Protein AF-0000000077325048 (afdb_homodimer)

Structure (mmCIF, N/CA/C/O backbone):
data_AF-0000000077325048-model_v1
#
loop_
_entity.id
_entity.type
_entity.pdbx_description
1 polymer 'Bifunctional inhibitor/plant lipid transfer protein/seed storage helical domain-containing protein'
#
loop_
_atom_site.group_PDB
_atom_site.id
_atom_site.type_symbol
_atom_site.label_atom_id
_atom_site.label_alt_id
_atom_site.label_comp_id
_atom_site.label_asym_id
_atom_site.label_entity_id
_atom_site.label_seq_id
_atom_site.pdbx_PDB_ins_code
_atom_site.Cartn_x
_atom_site.Cartn_y
_atom_site.Cartn_z
_atom_site.occupancy
_atom_site.B_iso_or_equiv
_atom_site.auth_seq_id
_atom_site.auth_comp_id
_atom_site.auth_asym_id
_atom_site.auth_atom_id
_atom_site.pdbx_PDB_model_num
ATOM 1 N N . MET A 1 1 ? -82.812 6.43 0.12 1 23.11 1 MET A N 1
ATOM 2 C CA . MET A 1 1 ? -81.812 5.414 0.16 1 23.11 1 MET A CA 1
ATOM 3 C C . MET A 1 1 ? -80.625 5.895 0.983 1 23.11 1 MET A C 1
ATOM 5 O O . MET A 1 1 ? -80.5 7.082 1.3 1 23.11 1 MET A O 1
ATOM 9 N N . ALA A 1 2 ? -79.312 5.277 0.698 1 27.38 2 ALA A N 1
ATOM 10 C CA . ALA A 1 2 ? -78.188 4.938 1.57 1 27.38 2 ALA A CA 1
ATOM 11 C C . ALA A 1 2 ? -77.375 6.176 1.928 1 27.38 2 ALA A C 1
ATOM 13 O O . ALA A 1 2 ? -77 6.348 3.078 1 27.38 2 ALA A O 1
ATOM 14 N N . SER A 1 3 ? -77.062 7.168 0.855 1 29.95 3 SER A N 1
ATOM 15 C CA . SER A 1 3 ? -75.625 7.164 0.727 1 29.95 3 SER A CA 1
ATOM 16 C C . SER A 1 3 ? -74.938 7.672 2 1 29.95 3 SER A C 1
ATOM 18 O O . SER A 1 3 ? -75.562 8.406 2.779 1 29.95 3 SER A O 1
ATOM 20 N N . TYR A 1 4 ? -73.75 7.254 2.152 1 28.33 4 TYR A N 1
ATOM 21 C CA . TYR A 1 4 ? -72.438 6.992 2.771 1 28.33 4 TYR A CA 1
ATOM 22 C C . TYR A 1 4 ? -71.75 8.297 3.123 1 28.33 4 TYR A C 1
ATOM 24 O O . TYR A 1 4 ? -71.812 9.273 2.375 1 28.33 4 TYR A O 1
ATOM 32 N N . ARG A 1 5 ? -71.125 8.461 4.312 1 33.62 5 ARG A N 1
ATOM 33 C CA . ARG A 1 5 ? -70.25 9.109 5.285 1 33.62 5 ARG A CA 1
ATOM 34 C C . ARG A 1 5 ? -68.875 9.398 4.68 1 33.62 5 ARG A C 1
ATOM 36 O O . ARG A 1 5 ? -68 9.883 5.367 1 33.62 5 ARG A O 1
ATOM 43 N N . THR A 1 6 ? -68.5 8.812 3.504 1 38.47 6 THR A N 1
ATOM 44 C CA . THR A 1 6 ? -67.062 8.641 3.535 1 38.47 6 THR A CA 1
ATOM 45 C C . THR A 1 6 ? -66.375 9.977 3.801 1 38.47 6 THR A C 1
ATOM 47 O O . THR A 1 6 ? -66.688 10.992 3.178 1 38.47 6 THR A O 1
ATOM 50 N N . LEU A 1 7 ? -65.375 10.117 4.805 1 33.91 7 LEU A N 1
ATOM 51 C CA . LEU A 1 7 ? -64.312 10.625 5.684 1 33.91 7 LEU A CA 1
ATOM 52 C C . LEU A 1 7 ? -63.156 11.156 4.875 1 33.91 7 LEU A C 1
ATOM 54 O O . LEU A 1 7 ? -63 10.789 3.709 1 33.91 7 LEU A O 1
ATOM 58 N N . HIS A 1 8 ? -61.906 11.797 5.652 1 37.94 8 HIS A N 1
ATOM 59 C CA . HIS A 1 8 ? -60.812 12.742 5.742 1 37.94 8 HIS A CA 1
ATOM 60 C C . HIS A 1 8 ? -59.562 12.219 5.023 1 37.94 8 HIS A C 1
ATOM 62 O O . HIS A 1 8 ? -58.625 12.961 4.805 1 37.94 8 HIS A O 1
ATOM 68 N N . LEU A 1 9 ? -59.281 10.828 4.777 1 38.75 9 LEU A N 1
ATOM 69 C CA . LEU A 1 9 ? -57.875 10.578 5.062 1 38.75 9 LEU A CA 1
ATOM 70 C C . LEU A 1 9 ? -57 11.211 3.998 1 38.75 9 LEU A C 1
ATOM 72 O O . LEU A 1 9 ? -56.969 10.758 2.852 1 38.75 9 LEU A O 1
ATOM 76 N N . VAL A 1 10 ? -57 12.398 3.803 1 43.28 10 VAL A N 1
ATOM 77 C CA . VAL A 1 10 ? -55.906 13 3.059 1 43.28 10 VAL A CA 1
ATOM 78 C C . VAL A 1 10 ? -54.594 12.531 3.637 1 43.28 10 VAL A C 1
ATOM 80 O O . VAL A 1 10 ? -54.25 12.875 4.77 1 43.28 10 VAL A O 1
ATOM 83 N N . LEU A 1 11 ? -54.281 11.188 3.445 1 40.03 11 LEU A N 1
ATOM 84 C CA . LEU A 1 11 ? -52.938 10.711 3.664 1 40.03 11 LEU A CA 1
ATOM 85 C C . LEU A 1 11 ? -51.906 11.586 2.934 1 40.03 11 LEU A C 1
ATOM 87 O O . LEU A 1 11 ? -51.938 11.688 1.705 1 40.03 11 LEU A O 1
ATOM 91 N N . PHE A 1 12 ? -51.562 12.703 3.557 1 40.62 12 PHE A N 1
ATOM 92 C CA . PHE A 1 12 ? -50.312 13.391 3.281 1 40.62 12 PHE A CA 1
ATOM 93 C C . PHE A 1 12 ? -49.156 12.406 3.232 1 40.62 12 PHE A C 1
ATOM 95 O O . PHE A 1 12 ? -48.781 11.828 4.254 1 40.62 12 PHE A O 1
ATOM 102 N N . PHE A 1 13 ? -49.188 11.562 2.207 1 39.66 13 PHE A N 1
ATOM 103 C CA . PHE A 1 13 ? -47.938 10.852 1.893 1 39.66 13 PHE A CA 1
ATOM 104 C C . PHE A 1 13 ? -46.75 11.781 1.97 1 39.66 13 PHE A C 1
ATOM 106 O O . PHE A 1 13 ? -46.531 12.617 1.083 1 39.66 13 PHE A O 1
ATOM 113 N N . LEU A 1 14 ? -46.469 12.297 3.176 1 39.91 14 LEU A N 1
ATOM 114 C CA . LEU A 1 14 ? -45.156 12.82 3.436 1 39.91 14 LEU A CA 1
ATOM 115 C C . LEU A 1 14 ? -44.062 11.883 2.889 1 39.91 14 LEU A C 1
ATOM 117 O O . LEU A 1 14 ? -43.969 10.734 3.336 1 39.91 14 LEU A O 1
ATOM 121 N N . MET A 1 15 ? -43.844 11.906 1.619 1 36.81 15 MET A N 1
ATOM 122 C CA . MET A 1 15 ? -42.656 11.328 1.003 1 36.81 15 MET A CA 1
ATOM 123 C C . MET A 1 15 ? -41.406 11.625 1.834 1 36.81 15 MET A C 1
ATOM 125 O O . MET A 1 15 ? -41.062 12.789 2.043 1 36.81 15 MET A O 1
ATOM 129 N N . ILE A 1 16 ? -41.25 10.922 2.93 1 43.66 16 ILE A N 1
ATOM 130 C CA . ILE A 1 16 ? -39.938 10.844 3.586 1 43.66 16 ILE A CA 1
ATOM 131 C C . ILE A 1 16 ? -38.844 10.625 2.543 1 43.66 16 ILE A C 1
ATOM 133 O O . ILE A 1 16 ? -38.781 9.57 1.908 1 43.66 16 ILE A O 1
ATOM 137 N N . ALA A 1 17 ? -38.5 11.617 1.68 1 42.09 17 ALA A N 1
ATOM 138 C CA . ALA A 1 17 ? -37.219 11.578 1.008 1 42.09 17 ALA A CA 1
ATOM 139 C C . ALA A 1 17 ? -36.094 11.281 1.997 1 42.09 17 ALA A C 1
ATOM 141 O O . ALA A 1 17 ? -35.719 12.148 2.791 1 42.09 17 ALA A O 1
ATOM 142 N N . ALA A 1 18 ? -36.156 10.141 2.639 1 42.09 18 ALA A N 1
ATOM 143 C CA . ALA A 1 18 ? -34.906 9.789 3.299 1 42.09 18 ALA A CA 1
ATOM 144 C C . ALA A 1 18 ? -33.719 9.898 2.334 1 42.09 18 ALA A C 1
ATOM 146 O O . ALA A 1 18 ? -33.625 9.133 1.368 1 42.09 18 ALA A O 1
ATOM 147 N N . SER A 1 19 ? -33.281 11.062 2.057 1 40.47 19 SER A N 1
ATOM 148 C CA . SER A 1 19 ? -31.938 11.141 1.475 1 40.47 19 SER A CA 1
ATOM 149 C C . SER A 1 19 ? -31 10.141 2.131 1 40.47 19 SER A C 1
ATOM 151 O O . SER A 1 19 ? -30.719 10.227 3.328 1 40.47 19 SER A O 1
ATOM 153 N N . LEU A 1 20 ? -31.141 8.875 1.774 1 38.06 20 LEU A N 1
ATOM 154 C CA . LEU A 1 20 ? -29.938 8.078 2.039 1 38.06 20 LEU A CA 1
ATOM 155 C C . LEU A 1 20 ? -28.672 8.875 1.749 1 38.06 20 LEU A C 1
ATOM 157 O O . LEU A 1 20 ? -28.344 9.125 0.587 1 38.06 20 LEU A O 1
ATOM 161 N N . ALA A 1 21 ? -28.391 9.961 2.492 1 35.94 21 ALA A N 1
ATOM 162 C CA . ALA A 1 21 ? -26.984 10.359 2.465 1 35.94 21 ALA A CA 1
ATOM 163 C C . ALA A 1 21 ? -26.078 9.141 2.426 1 35.94 21 ALA A C 1
ATOM 165 O O . ALA A 1 21 ? -26.094 8.32 3.342 1 35.94 21 ALA A O 1
ATOM 166 N N . SER A 1 22 ? -26.047 8.445 1.281 1 35.47 22 SER A N 1
ATOM 167 C CA . SER A 1 22 ? -24.859 7.598 1.16 1 35.47 22 SER A CA 1
ATOM 168 C C . SER A 1 22 ? -23.656 8.234 1.837 1 35.47 22 SER A C 1
ATOM 170 O O . SER A 1 22 ? -23.172 9.281 1.394 1 35.47 22 SER A O 1
ATOM 172 N N . SER A 1 23 ? -23.703 8.43 3.035 1 34.41 23 SER A N 1
ATOM 173 C CA . SER A 1 23 ? -22.375 8.688 3.588 1 34.41 23 SER A CA 1
ATOM 174 C C . SER A 1 23 ? -21.281 7.988 2.771 1 34.41 23 SER A C 1
ATOM 176 O O . SER A 1 23 ? -21.188 6.758 2.791 1 34.41 23 SER A O 1
ATOM 178 N N . SER A 1 24 ? -21.219 8.273 1.495 1 37.56 24 SER A N 1
ATOM 179 C CA . SER A 1 24 ? -19.984 7.852 0.83 1 37.56 24 SER A CA 1
ATOM 180 C C . SER A 1 24 ? -18.844 7.695 1.826 1 37.56 24 SER A C 1
ATOM 182 O O . SER A 1 24 ? -18.281 8.688 2.291 1 37.56 24 SER A O 1
ATOM 184 N N . THR A 1 25 ? -19.172 7.086 2.875 1 40.47 25 THR A N 1
ATOM 185 C CA . THR A 1 25 ? -18.031 6.828 3.744 1 40.47 25 THR A CA 1
ATOM 186 C C . THR A 1 25 ? -16.734 6.832 2.943 1 40.47 25 THR A C 1
ATOM 188 O O . THR A 1 25 ? -16.609 6.113 1.949 1 40.47 25 THR A O 1
ATOM 191 N N . LEU A 1 26 ? -16.25 7.98 2.627 1 46.03 26 LEU A N 1
ATOM 192 C CA . LEU A 1 26 ? -14.961 8.258 1.995 1 46.03 26 LEU A CA 1
ATOM 193 C C . LEU A 1 26 ? -13.977 7.113 2.227 1 46.03 26 LEU A C 1
ATOM 195 O O . LEU A 1 26 ? -13.242 7.109 3.213 1 46.03 26 LEU A O 1
ATOM 199 N N . LEU A 1 27 ? -14.625 5.902 2.072 1 54.88 27 LEU A N 1
ATOM 200 C CA . LEU A 1 27 ? -13.742 4.762 2.297 1 54.88 27 LEU A CA 1
ATOM 201 C C . LEU A 1 27 ? -12.57 4.781 1.325 1 54.88 27 LEU A C 1
ATOM 203 O O . LEU A 1 27 ? -12.742 5.098 0.145 1 54.88 27 LEU A O 1
ATOM 207 N N . SER A 1 28 ? -11.312 4.758 1.772 1 76.81 28 SER A N 1
ATOM 208 C CA . SER A 1 28 ? -10.109 4.832 0.958 1 76.81 28 SER A CA 1
ATOM 209 C C . SER A 1 28 ? -10.07 3.715 -0.079 1 76.81 28 SER A C 1
ATOM 211 O O . SER A 1 28 ? -10.008 3.979 -1.282 1 76.81 28 SER A O 1
ATOM 213 N N . CYS A 1 29 ? -10.148 2.51 0.169 1 89.12 29 CYS A N 1
ATOM 214 C CA . CYS A 1 29 ? -10.18 1.357 -0.724 1 89.12 29 CYS A CA 1
ATOM 215 C C . CYS A 1 29 ? -11.031 0.239 -0.139 1 89.12 29 CYS A C 1
ATOM 217 O O . CYS A 1 29 ? -10.703 -0.315 0.911 1 89.12 29 CYS A O 1
ATOM 219 N N . PRO A 1 30 ? -12.281 -0.065 -0.725 1 89.44 30 PRO A N 1
ATOM 220 C CA . PRO A 1 30 ? -13.203 -1.037 -0.13 1 89.44 30 PRO A CA 1
ATOM 221 C C . PRO A 1 30 ? -12.781 -2.482 -0.382 1 89.44 30 PRO A C 1
ATOM 223 O O . PRO A 1 30 ? -13.477 -3.414 0.024 1 89.44 30 PRO A O 1
ATOM 226 N N . VAL A 1 31 ? -11.648 -2.746 -1.08 1 92.69 31 VAL A N 1
ATOM 227 C CA . VAL A 1 31 ? -11.219 -4.09 -1.458 1 92.69 31 VAL A CA 1
ATOM 228 C C . VAL A 1 31 ? -10.281 -4.652 -0.392 1 92.69 31 VAL A C 1
ATOM 230 O O . VAL A 1 31 ? -9.359 -3.969 0.05 1 92.69 31 VAL A O 1
ATOM 233 N N . ASP A 1 32 ? -10.523 -5.84 0.079 1 92.5 32 ASP A N 1
ATOM 234 C CA . ASP A 1 32 ? -9.656 -6.539 1.021 1 92.5 32 ASP A CA 1
ATOM 235 C C . ASP A 1 32 ? -8.602 -7.367 0.286 1 92.5 32 ASP A C 1
ATOM 237 O O . ASP A 1 32 ? -8.836 -8.531 -0.034 1 92.5 32 ASP A O 1
ATOM 241 N N . PHE A 1 33 ? -7.461 -6.828 0.13 1 95.25 33 PHE A N 1
ATOM 242 C CA . PHE A 1 33 ? -6.395 -7.527 -0.579 1 95.25 33 PHE A CA 1
ATOM 243 C C . PHE A 1 33 ? -5.602 -8.414 0.374 1 95.25 33 PHE A C 1
ATOM 245 O O . PHE A 1 33 ? -4.844 -9.281 -0.064 1 95.25 33 PHE A O 1
ATOM 252 N N . LYS A 1 34 ? -5.797 -8.203 1.639 1 95.25 34 LYS A N 1
ATOM 253 C CA . LYS A 1 34 ? -5.043 -8.961 2.635 1 95.25 34 LYS A CA 1
ATOM 254 C C . LYS A 1 34 ? -5.355 -10.453 2.547 1 95.25 34 LYS A C 1
ATOM 256 O O . LYS A 1 34 ? -4.461 -11.289 2.68 1 95.25 34 LYS A O 1
ATOM 261 N N . HIS A 1 35 ? -6.562 -10.82 2.264 1 93.69 35 HIS A N 1
ATOM 262 C CA . HIS A 1 35 ? -6.98 -12.211 2.4 1 93.69 35 HIS A CA 1
ATOM 263 C C . HIS A 1 35 ? -7.234 -12.844 1.037 1 93.69 35 HIS A C 1
ATOM 265 O O . HIS A 1 35 ? -7.914 -13.867 0.942 1 93.69 35 HIS A O 1
ATOM 271 N N . LYS A 1 36 ? -6.652 -12.336 0.051 1 95.38 36 LYS A N 1
ATOM 272 C CA . LYS A 1 36 ? -6.699 -12.961 -1.269 1 95.38 36 LYS A CA 1
ATOM 273 C C . LYS A 1 36 ? -5.82 -14.211 -1.318 1 95.38 36 LYS A C 1
ATOM 275 O O . LYS A 1 36 ? -4.941 -14.391 -0.472 1 95.38 36 LYS A O 1
ATOM 280 N N . ASN A 1 37 ? -6.215 -15.023 -2.211 1 95.5 37 ASN A N 1
ATOM 281 C CA . ASN A 1 37 ? -5.387 -16.203 -2.438 1 95.5 37 ASN A CA 1
ATOM 282 C C . ASN A 1 37 ? -4.207 -15.891 -3.355 1 95.5 37 ASN A C 1
ATOM 284 O O . ASN A 1 37 ? -4.395 -15.625 -4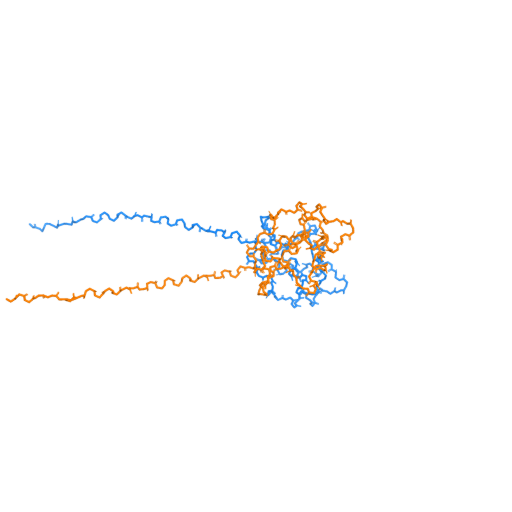.543 1 95.5 37 ASN A O 1
ATOM 288 N N . TYR A 1 38 ? -3.004 -16.094 -2.818 1 97.38 38 TYR A N 1
ATOM 289 C CA . TYR A 1 38 ? -1.812 -15.719 -3.57 1 97.38 38 TYR A CA 1
ATOM 290 C C . TYR A 1 38 ? -1.045 -16.953 -4.027 1 97.38 38 TYR A C 1
ATOM 292 O O . TYR A 1 38 ? 0.07 -16.844 -4.543 1 97.38 38 TYR A O 1
ATOM 300 N N . THR A 1 39 ? -1.585 -18.094 -3.875 1 97.5 39 THR A N 1
ATOM 301 C CA . THR A 1 39 ? -0.896 -19.359 -4.145 1 97.5 39 THR A CA 1
ATOM 302 C C . THR A 1 39 ? -0.492 -19.453 -5.613 1 97.5 39 THR A C 1
ATOM 304 O O . THR A 1 39 ? 0.651 -19.781 -5.93 1 97.5 39 THR A O 1
ATOM 307 N N . ASN A 1 40 ? -1.382 -19.203 -6.504 1 96.75 40 ASN A N 1
ATOM 308 C CA . ASN A 1 40 ? -1.055 -19.266 -7.922 1 96.75 40 ASN A CA 1
ATOM 309 C C . ASN A 1 40 ? -0.002 -18.234 -8.305 1 96.75 40 ASN A C 1
ATOM 311 O O . ASN A 1 40 ? 0.899 -18.516 -9.094 1 96.75 40 ASN A O 1
ATOM 315 N N . MET A 1 41 ? -0.136 -17.078 -7.773 1 97.31 41 MET A N 1
ATOM 316 C CA . MET A 1 41 ? 0.85 -16.031 -8.055 1 97.31 41 MET A CA 1
ATOM 317 C C . MET A 1 41 ? 2.242 -16.469 -7.609 1 97.31 41 MET A C 1
ATOM 319 O O . MET A 1 41 ? 3.207 -16.344 -8.367 1 97.31 41 MET A O 1
ATOM 323 N N . THR A 1 42 ? 2.357 -17.016 -6.426 1 97.62 42 THR A N 1
ATOM 324 C CA . THR A 1 42 ? 3.654 -17.406 -5.883 1 97.62 42 THR A CA 1
ATOM 325 C C . THR A 1 42 ? 4.207 -18.625 -6.621 1 97.62 42 THR A C 1
ATOM 327 O O . THR A 1 42 ? 5.422 -18.797 -6.715 1 97.62 42 THR A O 1
ATOM 330 N N . ARG A 1 43 ? 3.355 -19.375 -7.125 1 97.56 43 ARG A N 1
ATOM 331 C CA . ARG A 1 43 ? 3.764 -20.531 -7.906 1 97.56 43 ARG A CA 1
ATOM 332 C C . ARG A 1 43 ? 4.273 -20.109 -9.281 1 97.56 43 ARG A C 1
ATOM 334 O O . ARG A 1 43 ? 5.223 -20.703 -9.797 1 97.56 43 ARG A O 1
ATOM 341 N N . ASN A 1 44 ? 3.754 -19.125 -9.859 1 97.5 44 ASN A N 1
ATOM 342 C CA . ASN A 1 44 ? 4.008 -18.781 -11.258 1 97.5 44 ASN A CA 1
ATOM 343 C C . ASN A 1 44 ? 4.98 -17.609 -11.375 1 97.5 44 ASN A C 1
ATOM 345 O O . ASN A 1 44 ? 5.668 -17.469 -12.391 1 97.5 44 ASN A O 1
ATOM 349 N N . CYS A 1 45 ? 5.016 -16.766 -10.406 1 97.81 45 CYS A N 1
ATOM 350 C CA . CYS A 1 45 ? 5.91 -15.617 -10.422 1 97.81 45 CYS A CA 1
ATOM 351 C C . CYS A 1 45 ? 7.07 -15.812 -9.445 1 97.81 45 CYS A C 1
ATOM 353 O O . CYS A 1 45 ? 6.961 -15.477 -8.266 1 97.81 45 CYS A O 1
ATOM 355 N N . LYS A 1 46 ? 8.148 -16.281 -9.977 1 96.69 46 LYS A N 1
ATOM 356 C CA . LYS A 1 46 ? 9.336 -16.609 -9.188 1 96.69 46 LYS A CA 1
ATOM 357 C C . LYS A 1 46 ? 10.555 -15.828 -9.688 1 96.69 46 LYS A C 1
ATOM 359 O O . LYS A 1 46 ? 10.547 -15.312 -10.805 1 96.69 46 LYS A O 1
ATOM 364 N N . LYS A 1 47 ? 11.492 -15.758 -8.703 1 96.38 47 LYS A N 1
ATOM 365 C CA . LYS A 1 47 ? 12.758 -15.148 -9.109 1 96.38 47 LYS A CA 1
ATOM 366 C C . LYS A 1 47 ? 13.297 -15.805 -10.383 1 96.38 47 LYS A C 1
ATOM 368 O O . LYS A 1 47 ? 13.195 -17.016 -10.555 1 96.38 47 LYS A O 1
ATOM 373 N N . PRO A 1 48 ? 13.867 -14.891 -11.43 1 97 48 PRO A N 1
ATOM 374 C CA . PRO A 1 48 ? 14.242 -13.477 -11.32 1 97 48 PRO A CA 1
ATOM 375 C C . PRO A 1 48 ? 13.086 -12.531 -11.633 1 97 48 PRO A C 1
ATOM 377 O O . PRO A 1 48 ? 13.312 -11.422 -12.125 1 97 48 PRO A O 1
ATOM 380 N N . TYR A 1 49 ? 11.844 -12.914 -11.438 1 96.62 49 TYR A N 1
ATOM 381 C CA . TYR A 1 49 ? 10.602 -12.172 -11.594 1 96.62 49 TYR A CA 1
ATOM 382 C C . TYR A 1 49 ? 10.469 -11.625 -13.016 1 96.62 49 TYR A C 1
ATOM 384 O O . TYR A 1 49 ? 10.617 -10.422 -13.234 1 96.62 49 TYR A O 1
ATOM 392 N N . GLN A 1 50 ? 10.195 -12.523 -13.844 1 94.44 50 GLN A N 1
ATOM 393 C CA . GLN A 1 50 ? 9.938 -12.094 -15.219 1 94.44 50 GLN A CA 1
ATOM 394 C C . GLN A 1 50 ? 8.602 -11.359 -15.32 1 94.44 50 GLN A C 1
ATOM 396 O O . GLN A 1 50 ? 7.605 -11.781 -14.734 1 94.44 50 GLN A O 1
ATOM 401 N N . PRO A 1 51 ? 8.539 -10.289 -16.125 1 92.19 51 PRO A N 1
ATOM 402 C CA . PRO A 1 51 ? 7.344 -9.445 -16.156 1 92.19 51 PRO A CA 1
ATOM 403 C C . PRO A 1 51 ? 6.109 -10.172 -16.656 1 92.19 51 PRO A C 1
ATOM 405 O O . PRO A 1 51 ? 5.031 -10.062 -16.078 1 92.19 51 PRO A O 1
ATOM 408 N N . ASP A 1 52 ? 6.188 -10.977 -17.688 1 90.06 52 ASP A N 1
ATOM 409 C CA . ASP A 1 52 ? 5.004 -11.539 -18.344 1 90.06 52 ASP A CA 1
ATOM 410 C C . ASP A 1 52 ? 4.234 -12.445 -17.391 1 90.06 52 ASP A C 1
ATOM 412 O O . ASP A 1 52 ? 3.068 -12.195 -17.078 1 90.06 52 ASP A O 1
ATOM 416 N N . PRO A 1 53 ? 4.875 -13.477 -16.828 1 94.12 53 PRO A N 1
ATOM 417 C CA . PRO A 1 53 ? 4.102 -14.328 -15.93 1 94.12 53 PRO A CA 1
ATOM 418 C C . PRO A 1 53 ? 3.688 -13.609 -14.648 1 94.12 53 PRO A C 1
ATOM 420 O O . PRO A 1 53 ? 2.6 -13.859 -14.125 1 94.12 53 PRO A O 1
ATOM 423 N N . CYS A 1 54 ? 4.555 -12.734 -14.148 1 95.38 54 CYS A N 1
ATOM 424 C CA . CYS A 1 54 ? 4.258 -12.047 -12.898 1 95.38 54 CYS A CA 1
ATOM 425 C C . CYS A 1 54 ? 3.109 -11.062 -13.078 1 95.38 54 CYS A C 1
ATOM 427 O O . CYS A 1 54 ? 2.18 -11.031 -12.266 1 95.38 54 CYS A O 1
ATOM 429 N N . CYS A 1 55 ? 3.123 -10.305 -14.18 1 94.31 55 CYS A N 1
ATOM 430 C CA . CYS A 1 55 ? 2.066 -9.328 -14.383 1 94.31 55 CYS A CA 1
ATOM 431 C C . CYS A 1 55 ? 0.761 -10.008 -14.781 1 94.31 55 CYS A C 1
ATOM 433 O O . CYS A 1 55 ? -0.323 -9.516 -14.453 1 94.31 55 CYS A O 1
ATOM 435 N N . HIS A 1 56 ? 0.872 -11.148 -15.43 1 92.31 56 HIS A N 1
ATOM 436 C CA . HIS A 1 56 ? -0.322 -11.93 -15.727 1 92.31 56 HIS A CA 1
ATOM 437 C C . HIS A 1 56 ? -1.021 -12.375 -14.445 1 92.31 56 HIS A C 1
ATOM 439 O O . HIS A 1 56 ? -2.244 -12.281 -14.336 1 92.31 56 HIS A O 1
ATOM 445 N N . GLU A 1 57 ? -0.245 -12.875 -13.484 1 94.12 57 GLU A N 1
ATOM 446 C CA . GLU A 1 57 ? -0.815 -13.297 -12.211 1 94.12 57 GLU A CA 1
ATOM 447 C C . GLU A 1 57 ? -1.392 -12.117 -11.438 1 94.12 57 GLU A C 1
ATOM 449 O O . GLU A 1 57 ? -2.422 -12.242 -10.773 1 94.12 57 GLU A O 1
ATOM 454 N N . LEU A 1 58 ? -0.734 -10.953 -11.523 1 95.31 58 LEU A N 1
ATOM 455 C CA . LEU A 1 58 ? -1.269 -9.742 -10.914 1 95.31 58 LEU A CA 1
ATOM 456 C C . LEU A 1 58 ? -2.639 -9.398 -11.492 1 95.31 58 LEU A C 1
ATOM 458 O O . LEU A 1 58 ? -3.547 -9.008 -10.75 1 95.31 58 LEU A O 1
ATOM 462 N N . GLN A 1 59 ? -2.799 -9.57 -12.727 1 92.69 59 GLN A N 1
ATOM 463 C CA . GLN A 1 59 ? -4.047 -9.234 -13.406 1 92.69 59 GLN A CA 1
ATOM 464 C C . GLN A 1 59 ? -5.199 -10.102 -12.898 1 92.69 59 GLN A C 1
ATOM 466 O O . GLN A 1 59 ? -6.324 -9.625 -12.758 1 92.69 59 GLN A O 1
ATOM 471 N N . LYS A 1 60 ? -4.969 -11.281 -12.578 1 93.19 60 LYS A N 1
ATOM 472 C CA . LYS A 1 60 ? -6.004 -12.18 -12.078 1 93.19 60 LYS A CA 1
ATOM 473 C C . LYS A 1 60 ? -6.559 -11.688 -10.742 1 93.19 60 LYS A C 1
ATOM 475 O O . LYS A 1 60 ? -7.746 -11.852 -10.461 1 93.19 60 LYS A O 1
ATOM 480 N N . ILE A 1 61 ? -5.695 -11.125 -10.023 1 94.5 61 ILE A N 1
ATOM 481 C CA . ILE A 1 61 ? -6.086 -10.633 -8.703 1 94.5 61 ILE A CA 1
ATOM 482 C C . ILE A 1 61 ? -6.746 -9.266 -8.836 1 94.5 61 ILE A C 1
ATOM 484 O O . ILE A 1 61 ? -7.711 -8.961 -8.133 1 94.5 61 ILE A O 1
ATOM 488 N N . ALA A 1 62 ? -6.266 -8.461 -9.773 1 94 62 ALA A N 1
ATOM 489 C CA . ALA A 1 62 ? -6.633 -7.047 -9.875 1 94 62 ALA A CA 1
ATOM 490 C C . ALA A 1 62 ? -7.906 -6.867 -10.688 1 94 62 ALA A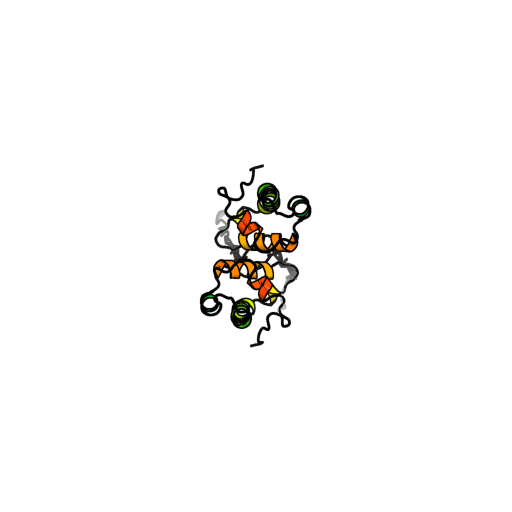 C 1
ATOM 492 O O . ALA A 1 62 ? -8.742 -6.02 -10.367 1 94 62 ALA A O 1
ATOM 493 N N . CYS A 1 63 ? -8.094 -7.656 -11.633 1 93.94 63 CYS A N 1
ATOM 494 C CA . CYS A 1 63 ? -9.086 -7.383 -12.656 1 93.94 63 CYS A CA 1
ATOM 495 C C . CYS A 1 63 ? -10.492 -7.387 -12.07 1 93.94 63 CYS A C 1
ATOM 497 O O . CYS A 1 63 ? -11.336 -6.566 -12.445 1 93.94 63 CYS A O 1
ATOM 499 N N . PRO A 1 64 ? -10.82 -8.25 -11.117 1 93.38 64 PRO A N 1
ATOM 500 C CA . PRO A 1 64 ? -12.172 -8.219 -10.539 1 93.38 64 PRO A CA 1
ATOM 501 C C . PRO A 1 64 ? -12.469 -6.906 -9.805 1 93.38 64 PRO A C 1
ATOM 503 O O . PRO A 1 64 ? -13.625 -6.617 -9.492 1 93.38 64 PRO A O 1
ATOM 506 N N . HIS A 1 65 ? -11.406 -6.168 -9.617 1 93.06 65 HIS A N 1
ATOM 507 C CA . HIS A 1 65 ? -11.578 -4.961 -8.812 1 93.06 65 HIS A CA 1
ATOM 508 C C . HIS A 1 65 ? -11.164 -3.719 -9.594 1 93.06 65 HIS A C 1
ATOM 510 O O . HIS A 1 65 ? -10.734 -2.725 -9.008 1 93.06 65 HIS A O 1
ATOM 516 N N . MET A 1 66 ? -11.297 -3.672 -10.844 1 90.31 66 MET A N 1
ATOM 517 C CA . MET A 1 66 ? -10.781 -2.615 -11.711 1 90.31 66 MET A CA 1
ATOM 518 C C . MET A 1 66 ? -11.453 -1.281 -11.391 1 90.31 66 MET A C 1
ATOM 520 O O . MET A 1 66 ? -10.82 -0.228 -11.492 1 90.31 66 MET A O 1
ATOM 524 N N . VAL A 1 67 ? -12.719 -1.309 -11.016 1 89.06 67 VAL A N 1
ATOM 525 C CA . VAL A 1 67 ? -13.438 -0.071 -10.734 1 89.06 67 VAL A CA 1
ATOM 526 C C . VAL A 1 67 ? -12.82 0.626 -9.523 1 89.06 67 VAL A C 1
ATOM 528 O O . VAL A 1 67 ? -12.547 1.827 -9.57 1 89.06 67 VAL A O 1
ATOM 531 N N . ASP A 1 68 ? -12.555 -0.132 -8.492 1 90.19 68 ASP A N 1
ATOM 532 C CA . ASP A 1 68 ? -11.977 0.431 -7.277 1 90.19 68 ASP A CA 1
ATOM 533 C C . ASP A 1 68 ? -10.516 0.811 -7.488 1 90.19 68 ASP A C 1
ATOM 535 O O . ASP A 1 68 ? -10.07 1.869 -7.039 1 90.19 68 ASP A O 1
ATOM 539 N N . ILE A 1 69 ? -9.797 -0.018 -8.211 1 91.88 69 ILE A N 1
ATOM 540 C CA . ILE A 1 69 ? -8.359 0.171 -8.398 1 91.88 69 ILE A CA 1
ATOM 541 C C . ILE A 1 69 ? -8.117 1.374 -9.312 1 91.88 69 ILE A C 1
ATOM 543 O O . ILE A 1 69 ? -7.145 2.113 -9.117 1 91.88 69 ILE A O 1
ATOM 547 N N . ASN A 1 70 ? -9.039 1.661 -10.148 1 88.56 70 ASN A N 1
ATOM 548 C CA . ASN A 1 70 ? -8.852 2.754 -11.094 1 88.56 70 ASN A CA 1
ATOM 549 C C . ASN A 1 70 ? -9.523 4.035 -10.609 1 88.56 70 ASN A C 1
ATOM 551 O O . ASN A 1 70 ? -9.547 5.035 -11.328 1 88.56 70 ASN A O 1
ATOM 555 N N . ASP A 1 71 ? -10.047 4.012 -9.43 1 87.75 71 ASP A N 1
ATOM 556 C CA . ASP A 1 71 ? -10.578 5.23 -8.836 1 87.75 71 ASP A CA 1
ATOM 557 C C . ASP A 1 71 ? -9.445 6.168 -8.406 1 87.75 71 ASP A C 1
ATOM 559 O O . ASP A 1 71 ? -8.82 5.957 -7.363 1 87.75 71 ASP A O 1
ATOM 563 N N . MET A 1 72 ? -9.227 7.199 -9.094 1 89.56 72 MET A N 1
ATOM 564 C CA . MET A 1 72 ? -8.078 8.086 -8.898 1 89.56 72 MET A CA 1
ATOM 565 C C . MET A 1 72 ? -8.273 8.961 -7.66 1 89.56 72 MET A C 1
ATOM 567 O O . MET A 1 72 ? -7.336 9.609 -7.203 1 89.56 72 MET A O 1
ATOM 571 N N . SER A 1 73 ? -9.469 8.969 -7.137 1 89.69 73 SER A N 1
ATOM 572 C CA . SER A 1 73 ? -9.695 9.75 -5.926 1 89.69 73 SER A CA 1
ATOM 573 C C . SER A 1 73 ? -9.172 9.031 -4.691 1 89.69 73 SER A C 1
ATOM 575 O O . SER A 1 73 ? -9.031 9.633 -3.625 1 89.69 73 SER A O 1
ATOM 577 N N . THR A 1 74 ? -8.828 7.734 -4.844 1 91.44 74 THR A N 1
ATOM 578 C CA . THR A 1 74 ? -8.281 6.953 -3.74 1 91.44 74 THR A CA 1
ATOM 579 C C . THR A 1 74 ? -6.91 6.383 -4.105 1 91.44 74 THR A C 1
ATOM 581 O O . THR A 1 74 ? -6.469 6.504 -5.25 1 91.44 74 THR A O 1
ATOM 584 N N . ASP A 1 75 ? -6.305 5.766 -3.115 1 94 75 ASP A N 1
ATOM 585 C CA . ASP A 1 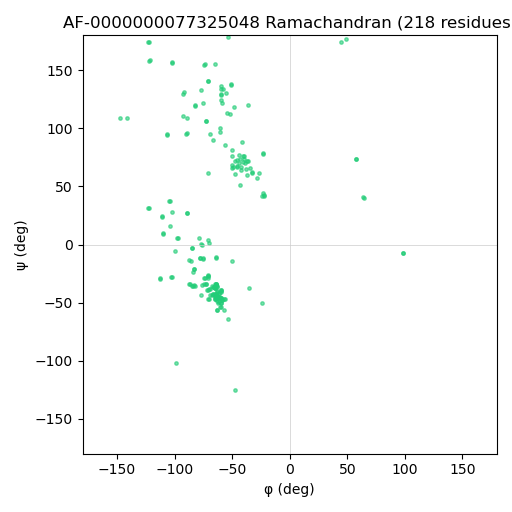75 ? -5.039 5.07 -3.328 1 94 75 ASP A CA 1
ATOM 586 C C . ASP A 1 75 ? -5.238 3.559 -3.367 1 94 75 ASP A C 1
ATOM 588 O O . ASP A 1 75 ? -4.402 2.803 -2.871 1 94 75 ASP A O 1
ATOM 592 N N . CYS A 1 76 ? -6.316 3.207 -3.951 1 93.5 76 CYS A N 1
ATOM 593 C CA . CYS A 1 76 ? -6.629 1.782 -3.93 1 93.5 76 CYS A CA 1
ATOM 594 C C . CYS A 1 76 ? -5.59 0.984 -4.707 1 93.5 76 CYS A C 1
ATOM 596 O O . CYS A 1 76 ? -5.195 -0.105 -4.289 1 93.5 76 CYS A O 1
ATOM 598 N N . ALA A 1 77 ? -5.09 1.487 -5.805 1 93.31 77 ALA A N 1
ATOM 599 C CA . ALA A 1 77 ? -4.059 0.822 -6.598 1 93.31 77 ALA A CA 1
ATOM 600 C C . ALA A 1 77 ? -2.783 0.628 -5.781 1 93.31 77 ALA A C 1
ATOM 602 O O . ALA A 1 77 ? -2.203 -0.459 -5.777 1 93.31 77 ALA A O 1
ATOM 603 N N . LEU A 1 78 ? -2.402 1.66 -5.105 1 94.62 78 LEU A N 1
ATOM 604 C CA . LEU A 1 78 ? -1.188 1.584 -4.301 1 94.62 78 LEU A CA 1
ATOM 605 C C . LEU A 1 78 ? -1.336 0.553 -3.188 1 94.62 78 LEU A C 1
ATOM 607 O O . LEU A 1 78 ? -0.41 -0.218 -2.924 1 94.62 78 LEU A O 1
ATOM 611 N N . ALA A 1 79 ? -2.488 0.617 -2.555 1 94.94 79 ALA A N 1
ATOM 612 C CA . ALA A 1 79 ? -2.75 -0.359 -1.5 1 94.94 79 ALA A CA 1
ATOM 613 C C . ALA A 1 79 ? -2.709 -1.782 -2.047 1 94.94 79 ALA A C 1
ATOM 615 O O . ALA A 1 79 ? -2.184 -2.689 -1.397 1 94.94 79 ALA A O 1
ATOM 616 N N . MET A 1 80 ? -3.221 -1.979 -3.215 1 95.44 80 MET A N 1
ATOM 617 C CA . MET A 1 80 ? -3.184 -3.293 -3.85 1 95.44 80 MET A CA 1
ATOM 618 C C . MET A 1 80 ? -1.745 -3.762 -4.043 1 95.44 80 MET A C 1
ATOM 620 O O . MET A 1 80 ? -1.39 -4.871 -3.645 1 95.44 80 MET A O 1
ATOM 624 N N . PHE A 1 81 ? -0.941 -2.912 -4.621 1 96.44 81 PHE A N 1
ATOM 625 C CA . PHE A 1 81 ? 0.44 -3.289 -4.895 1 96.44 81 PHE A CA 1
ATOM 626 C C . PHE A 1 81 ? 1.169 -3.652 -3.607 1 96.44 81 PHE A C 1
ATOM 628 O O . PHE A 1 81 ? 1.874 -4.66 -3.551 1 96.44 81 PHE A O 1
ATOM 635 N N . ALA A 1 82 ? 1.006 -2.842 -2.641 1 97.31 82 ALA A N 1
ATOM 636 C CA . ALA A 1 82 ? 1.688 -3.084 -1.372 1 97.31 82 ALA A CA 1
ATOM 637 C C . ALA A 1 82 ? 1.246 -4.406 -0.756 1 97.31 82 ALA A C 1
ATOM 639 O O . ALA A 1 82 ? 2.076 -5.184 -0.276 1 97.31 82 ALA A O 1
ATOM 640 N N . SER A 1 83 ? -0.044 -4.695 -0.805 1 96.69 83 SER A N 1
ATOM 641 C CA . SER A 1 83 ? -0.57 -5.922 -0.217 1 96.69 83 SER A CA 1
ATOM 642 C C . SER A 1 83 ? -0.072 -7.152 -0.968 1 96.69 83 SER A C 1
ATOM 644 O O . SER A 1 83 ? 0.325 -8.148 -0.353 1 96.69 83 SER A O 1
ATOM 646 N N . ILE A 1 84 ? -0.075 -7.059 -2.232 1 97.25 84 ILE A N 1
ATOM 647 C CA . ILE A 1 84 ? 0.364 -8.172 -3.066 1 97.25 84 ILE A CA 1
ATOM 648 C C . ILE A 1 84 ? 1.849 -8.438 -2.83 1 97.25 84 ILE A C 1
ATOM 650 O O . ILE A 1 84 ? 2.256 -9.586 -2.639 1 97.25 84 ILE A O 1
ATOM 654 N N . ASP A 1 85 ? 2.619 -7.41 -2.844 1 98.06 85 ASP A N 1
ATOM 655 C CA . ASP A 1 85 ? 4.047 -7.57 -2.572 1 98.06 85 ASP A CA 1
ATOM 656 C C . ASP A 1 85 ? 4.277 -8.242 -1.22 1 98.06 85 ASP A C 1
ATOM 658 O O . ASP A 1 85 ? 5.035 -9.211 -1.121 1 98.06 85 ASP A O 1
ATOM 662 N N . PHE A 1 86 ? 3.602 -7.773 -0.245 1 97.38 86 PHE A N 1
ATOM 663 C CA . PHE A 1 86 ? 3.846 -8.203 1.126 1 97.38 86 PHE A CA 1
ATOM 664 C C . PHE A 1 86 ? 3.385 -9.641 1.331 1 97.38 86 PHE A C 1
ATOM 666 O O . PHE A 1 86 ? 4.168 -10.5 1.752 1 97.38 86 PHE A O 1
ATOM 673 N N . HIS A 1 87 ? 2.25 -9.93 0.894 1 96.94 87 HIS A N 1
ATOM 674 C CA . HIS A 1 87 ? 1.688 -11.242 1.191 1 96.94 87 HIS A CA 1
ATOM 675 C C . HIS A 1 87 ? 2.199 -12.297 0.214 1 96.94 87 HIS A C 1
ATOM 677 O O . HIS A 1 87 ? 2.168 -13.492 0.51 1 96.94 87 HIS A O 1
ATOM 683 N N . GLY A 1 88 ? 2.682 -11.883 -0.96 1 97.06 88 GLY A N 1
ATOM 684 C CA . GLY A 1 88 ? 3.334 -12.797 -1.887 1 97.06 88 GLY A CA 1
ATOM 685 C C . GLY A 1 88 ? 4.809 -12.992 -1.588 1 97.06 88 GLY A C 1
ATOM 686 O O . GLY A 1 88 ? 5.496 -13.727 -2.299 1 97.06 88 GLY A O 1
ATOM 687 N N . ASN A 1 89 ? 5.297 -12.227 -0.525 1 96.44 89 ASN A N 1
ATOM 688 C CA . ASN A 1 89 ? 6.703 -12.289 -0.138 1 96.44 89 ASN A CA 1
ATOM 689 C C . ASN A 1 89 ? 7.617 -11.781 -1.25 1 96.44 89 ASN A C 1
ATOM 691 O O . ASN A 1 89 ? 8.633 -12.406 -1.556 1 96.44 89 ASN A O 1
ATOM 695 N N . TYR A 1 90 ? 7.199 -10.719 -1.886 1 97.88 90 TYR A N 1
ATOM 696 C CA . TYR A 1 90 ? 7.984 -10 -2.885 1 97.88 90 TYR A CA 1
ATOM 697 C C . TYR A 1 90 ? 8.578 -8.727 -2.301 1 97.88 90 TYR A C 1
ATOM 699 O O . TYR A 1 90 ? 8.078 -8.203 -1.301 1 97.88 90 TYR A O 1
ATOM 707 N N . PRO A 1 91 ? 9.648 -8.258 -2.924 1 96.75 91 PRO A N 1
ATOM 708 C CA . PRO A 1 91 ? 10.117 -6.941 -2.494 1 96.75 91 PRO A CA 1
ATOM 709 C C . PRO A 1 91 ? 9.062 -5.852 -2.668 1 96.75 91 PRO A C 1
ATOM 711 O O . PRO A 1 91 ? 8.414 -5.781 -3.713 1 96.75 91 PRO A O 1
ATOM 714 N N . LEU A 1 92 ? 8.883 -5.031 -1.663 1 97.25 92 LEU A N 1
ATOM 715 C CA . LEU A 1 92 ? 7.902 -3.951 -1.755 1 97.25 92 LEU A CA 1
ATOM 716 C C . LEU A 1 92 ? 8.234 -3.016 -2.912 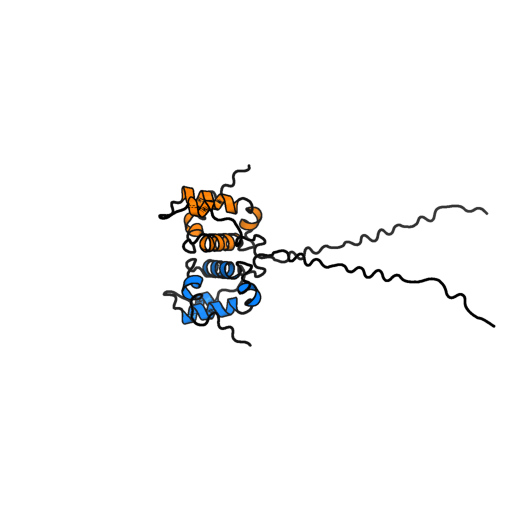1 97.25 92 LEU A C 1
ATOM 718 O O . LEU A 1 92 ? 9.383 -2.594 -3.062 1 97.25 92 LEU A O 1
ATOM 722 N N . GLY A 1 93 ? 7.277 -2.758 -3.734 1 96.75 93 GLY A N 1
ATOM 723 C CA . GLY A 1 93 ? 7.465 -1.887 -4.883 1 96.75 93 GLY A CA 1
ATOM 724 C C . GLY A 1 93 ? 7.711 -2.645 -6.176 1 96.75 93 GLY A C 1
ATOM 725 O O . GLY A 1 93 ? 7.703 -2.057 -7.258 1 96.75 93 GLY A O 1
ATOM 726 N N . LEU A 1 94 ? 7.875 -3.959 -6.094 1 96.69 94 LEU A N 1
ATOM 727 C CA . LEU A 1 94 ? 8.211 -4.758 -7.266 1 96.69 94 LEU A CA 1
ATOM 728 C C . LEU A 1 94 ? 7.133 -4.633 -8.336 1 96.69 94 LEU A C 1
ATOM 730 O O . LEU A 1 94 ? 7.426 -4.285 -9.484 1 96.69 94 LEU A O 1
ATOM 734 N N . PHE A 1 95 ? 5.91 -4.895 -7.988 1 95.75 95 PHE A N 1
ATOM 735 C CA . PHE A 1 95 ? 4.848 -4.984 -8.984 1 95.75 95 PHE A CA 1
ATOM 736 C C . PHE A 1 95 ? 4.492 -3.6 -9.523 1 95.75 95 PHE A C 1
ATOM 738 O O . PHE A 1 95 ? 4.121 -3.457 -10.688 1 95.75 95 PHE A O 1
ATOM 745 N N . PHE A 1 96 ? 4.594 -2.633 -8.664 1 94.62 96 PHE A N 1
ATOM 746 C CA . PHE A 1 96 ? 4.359 -1.274 -9.133 1 94.62 96 PHE A CA 1
ATOM 747 C C . PHE A 1 96 ? 5.336 -0.912 -10.25 1 94.62 96 PHE A C 1
ATOM 749 O O . PHE A 1 96 ? 4.938 -0.368 -11.281 1 94.62 96 PHE A O 1
ATOM 756 N N . LYS A 1 97 ? 6.555 -1.191 -10.008 1 92.19 97 LYS A N 1
ATOM 757 C CA . LYS A 1 97 ? 7.594 -0.859 -10.977 1 92.19 97 LYS A CA 1
ATOM 758 C C . LYS A 1 97 ? 7.48 -1.73 -12.227 1 92.19 97 LYS A C 1
ATOM 760 O O . LYS A 1 97 ? 7.609 -1.237 -13.344 1 92.19 97 LYS A O 1
ATOM 765 N N . MET A 1 98 ? 7.152 -2.934 -12.031 1 92.19 98 MET A N 1
ATOM 766 C CA . MET A 1 98 ? 7.227 -3.926 -13.094 1 92.19 98 MET A CA 1
ATOM 767 C C . MET A 1 98 ? 5.961 -3.896 -13.953 1 92.19 98 MET A C 1
ATOM 769 O O . MET A 1 98 ? 6.023 -4.086 -15.164 1 92.19 98 MET A O 1
ATOM 773 N N . CYS A 1 99 ? 4.832 -3.648 -13.344 1 91.62 99 CYS A N 1
ATOM 774 C CA . CYS A 1 99 ? 3.576 -3.902 -14.039 1 91.62 99 CYS A CA 1
ATOM 775 C C . CYS A 1 99 ? 2.842 -2.6 -14.328 1 91.62 99 CYS A C 1
ATOM 777 O O . CYS A 1 99 ? 1.926 -2.568 -15.148 1 91.62 99 CYS A O 1
ATOM 779 N N . ASN A 1 100 ? 2.959 -1.562 -13.578 1 76 100 ASN A N 1
ATOM 780 C CA . ASN A 1 100 ? 2.264 -0.294 -13.773 1 76 100 ASN A CA 1
ATOM 781 C C . ASN A 1 100 ? 2.699 0.388 -15.062 1 76 100 ASN A C 1
ATOM 783 O O . ASN A 1 100 ? 1.891 1.04 -15.734 1 76 100 ASN A O 1
ATOM 787 N N . GLU A 1 101 ? 3.842 0.451 -15.359 1 64.69 101 GLU A N 1
ATOM 788 C CA . GLU A 1 101 ? 4.406 1.177 -16.484 1 64.69 101 GLU A CA 1
ATOM 789 C C . GLU A 1 101 ? 4.223 0.398 -17.797 1 64.69 101 GLU A C 1
ATOM 791 O O . GLU A 1 101 ? 4.641 0.854 -18.859 1 64.69 101 GLU A O 1
ATOM 796 N N . ARG A 1 102 ? 3.508 -0.647 -17.594 1 56.34 102 ARG A N 1
ATOM 797 C CA . ARG A 1 102 ? 3.461 -1.417 -18.828 1 56.34 102 ARG A CA 1
ATOM 798 C C . ARG A 1 102 ? 2.5 -0.786 -19.828 1 56.34 102 ARG A C 1
ATOM 800 O O . ARG A 1 102 ? 1.554 -0.096 -19.438 1 56.34 102 ARG A O 1
ATOM 807 N N . LYS A 1 103 ? 2.959 -0.637 -21.125 1 51.5 103 LYS A N 1
ATOM 808 C CA . LYS A 1 103 ? 2.291 -0.079 -22.297 1 51.5 103 LYS A CA 1
ATOM 809 C C . LYS A 1 103 ? 0.8 -0.407 -22.281 1 51.5 103 LYS A C 1
ATOM 811 O O . LYS A 1 103 ? -0.025 0.421 -22.672 1 51.5 103 LYS A O 1
ATOM 816 N N . ASN A 1 104 ? 0.482 -1.539 -21.859 1 49.78 104 ASN A N 1
ATOM 817 C CA . ASN A 1 104 ? -0.897 -1.958 -22.078 1 49.78 104 ASN A CA 1
ATOM 818 C C . ASN A 1 104 ? -1.728 -1.866 -20.812 1 49.78 104 ASN A C 1
ATOM 820 O O . ASN A 1 104 ? -2.916 -2.191 -20.812 1 49.78 104 ASN A O 1
ATOM 824 N N . GLY A 1 105 ? -1.257 -1.138 -19.766 1 55.81 105 GLY A N 1
ATOM 825 C CA . GLY A 1 105 ? -2.084 -1.222 -18.578 1 55.81 105 GLY A CA 1
ATOM 826 C C . GLY A 1 105 ? -2.529 -2.637 -18.266 1 55.81 105 GLY A C 1
ATOM 827 O O . GLY A 1 105 ? -2.035 -3.598 -18.859 1 55.81 105 GLY A O 1
ATOM 828 N N . MET A 1 106 ? -3.223 -2.887 -17.109 1 62.88 106 MET A N 1
ATOM 829 C CA . MET A 1 106 ? -3.76 -4.211 -16.797 1 62.88 106 MET A CA 1
ATOM 830 C C . MET A 1 106 ? -4.867 -4.586 -17.781 1 62.88 106 MET A C 1
ATOM 832 O O . MET A 1 106 ? -5.844 -3.85 -17.938 1 62.88 106 MET A O 1
ATOM 836 N N . GLU A 1 107 ? -4.461 -5.254 -18.906 1 67.31 107 GLU A N 1
ATOM 837 C CA . GLU A 1 107 ? -5.473 -5.75 -19.844 1 67.31 107 GLU A CA 1
ATOM 838 C C . GLU A 1 107 ? -6.402 -6.75 -19.156 1 67.31 107 GLU A C 1
ATOM 840 O O . GLU A 1 107 ? -5.945 -7.711 -18.531 1 67.31 107 GLU A O 1
ATOM 845 N N . CYS A 1 108 ? -7.602 -6.277 -18.75 1 78.88 108 CYS A N 1
ATOM 846 C CA . CYS A 1 108 ? -8.555 -7.211 -18.172 1 78.88 108 CYS A CA 1
ATOM 847 C C . CYS A 1 108 ? -9.492 -7.766 -19.234 1 78.88 108 CYS A C 1
ATOM 849 O O . CYS A 1 108 ? -9.891 -7.051 -20.156 1 78.88 108 CYS A O 1
ATOM 851 N N . ASP A 1 109 ? -9.32 -9.055 -19.531 1 61.59 109 ASP A N 1
ATOM 852 C CA . ASP A 1 109 ? -10.203 -9.695 -20.5 1 61.59 109 ASP A CA 1
ATOM 853 C C . ASP A 1 109 ? -11.664 -9.516 -20.109 1 61.59 109 ASP A C 1
ATOM 855 O O . ASP A 1 109 ? -12.008 -9.547 -18.938 1 61.59 109 ASP A O 1
ATOM 859 N N . ASP A 1 110 ? -12.453 -8.75 -20.891 1 53.75 110 ASP A N 1
ATOM 860 C CA . ASP A 1 110 ? -13.914 -8.742 -20.75 1 53.75 110 ASP A CA 1
ATOM 861 C C . ASP A 1 110 ? -14.461 -10.172 -20.688 1 53.75 110 ASP A C 1
ATOM 863 O O . ASP A 1 110 ? -14.227 -10.977 -21.594 1 53.75 110 ASP A O 1
ATOM 867 N N . ASP A 1 111 ? -14.289 -10.93 -19.656 1 39.91 111 ASP A N 1
ATOM 868 C CA . ASP A 1 111 ? -15.18 -12.07 -19.859 1 39.91 111 ASP A CA 1
ATOM 869 C C . ASP A 1 111 ? -16.641 -11.617 -19.953 1 39.91 111 ASP A C 1
ATOM 871 O O . ASP A 1 111 ? -17.047 -10.672 -19.281 1 39.91 111 ASP A O 1
ATOM 875 N N . MET B 1 1 ? -73.438 1.287 39.281 1 26.8 1 MET B N 1
ATOM 876 C CA . MET B 1 1 ? -72.625 0.258 38.656 1 26.8 1 MET B CA 1
ATOM 877 C C . MET B 1 1 ? -71.5 0.879 37.875 1 26.8 1 MET B C 1
ATOM 879 O O . MET B 1 1 ? -71.625 1.309 36.75 1 26.8 1 MET B O 1
ATOM 883 N N . ALA B 1 2 ? -70.812 1.622 38.562 1 32.09 2 ALA B N 1
ATOM 884 C CA . ALA B 1 2 ? -69.75 2.625 38.375 1 32.09 2 ALA B CA 1
ATOM 885 C C . ALA B 1 2 ? -68.438 1.976 37.969 1 32.09 2 ALA B C 1
ATOM 887 O O . ALA B 1 2 ? -67.375 2.625 38 1 32.09 2 ALA B O 1
ATOM 888 N N . SER B 1 3 ? -68.562 0.57 37.781 1 33.44 3 SER B N 1
ATOM 889 C CA . SER B 1 3 ? -67.25 -0.011 37.812 1 33.44 3 SER B CA 1
ATOM 890 C C . SER B 1 3 ? -66.312 0.763 36.906 1 33.44 3 SER B C 1
ATOM 892 O O . SER B 1 3 ? -66.625 1.046 35.75 1 33.44 3 SER B O 1
ATOM 894 N N . TYR B 1 4 ? -65.312 1.313 37.531 1 29.38 4 TYR B N 1
ATOM 895 C CA . TYR B 1 4 ? -64.125 2.115 37.406 1 29.38 4 TYR B CA 1
ATOM 896 C C . TYR B 1 4 ? -63.25 1.604 36.25 1 29.38 4 TYR B C 1
ATOM 898 O O . TYR B 1 4 ? -63.5 0.521 35.719 1 29.38 4 TYR B O 1
ATOM 906 N N . ARG B 1 5 ? -61.844 1.259 36.531 1 30.41 5 ARG B N 1
ATOM 907 C CA . ARG B 1 5 ? -60.5 1.783 36.312 1 30.41 5 ARG B CA 1
ATOM 908 C C . ARG B 1 5 ? -59.844 1.105 35.094 1 30.41 5 ARG B C 1
ATOM 910 O O . ARG B 1 5 ? -59.375 1.778 34.188 1 30.41 5 ARG B O 1
ATOM 917 N N . THR B 1 6 ? -58.938 0.149 35.344 1 37 6 THR B N 1
ATOM 918 C CA . THR B 1 6 ? -57.5 0.174 35.188 1 37 6 THR B CA 1
ATOM 919 C C . THR B 1 6 ? -57.062 -0.495 33.906 1 37 6 THR B C 1
ATOM 921 O O . THR B 1 6 ? -55.875 -0.717 33.656 1 37 6 THR B O 1
ATOM 924 N N . LEU B 1 7 ? -57.969 -1.113 33.125 1 39.53 7 LEU B N 1
ATOM 925 C CA . LEU B 1 7 ? -57.156 -1.93 32.219 1 39.53 7 LEU B CA 1
ATOM 926 C C . LEU B 1 7 ? -56.156 -1.071 31.469 1 39.53 7 LEU B C 1
ATOM 928 O O . LEU B 1 7 ? -56.531 -0.208 30.688 1 39.53 7 LEU B O 1
ATOM 932 N N . HIS B 1 8 ? -54.938 -0.797 32.094 1 38.34 8 HIS B N 1
ATOM 933 C CA . HIS B 1 8 ? -53.656 -0.323 31.578 1 38.34 8 HIS B CA 1
ATOM 934 C C . HIS B 1 8 ? -53.344 -0.886 30.203 1 38.34 8 HIS B C 1
ATOM 936 O O . HIS B 1 8 ? -53.781 -1.996 29.875 1 38.34 8 HIS B O 1
ATOM 942 N N . LEU B 1 9 ? -53.188 0.046 29.219 1 40.84 9 LEU B N 1
ATOM 943 C CA . LEU B 1 9 ? -52.438 0.212 27.969 1 40.84 9 LEU B CA 1
ATOM 944 C C . LEU B 1 9 ? -51.062 -0.457 28.047 1 40.84 9 LEU B C 1
ATOM 946 O O . LEU B 1 9 ? -50.219 -0.019 28.812 1 40.84 9 LEU B O 1
ATOM 950 N N . VAL B 1 10 ? -51.031 -1.792 28.156 1 38.53 10 VAL B N 1
ATOM 951 C CA . VAL B 1 10 ? -49.781 -2.482 27.906 1 38.53 10 VAL B CA 1
ATOM 952 C C . VAL B 1 10 ? -49.094 -1.855 26.688 1 38.53 10 VAL B C 1
ATOM 954 O O . VAL B 1 10 ? -49.656 -1.811 25.594 1 38.53 10 VAL B O 1
ATOM 957 N N . LEU B 1 11 ? -48.281 -0.807 27.016 1 41.75 11 LEU B N 1
ATOM 958 C CA . LEU B 1 11 ? -47.156 -0.244 26.266 1 41.75 11 LEU B CA 1
ATOM 959 C C . LEU B 1 11 ? -46.281 -1.349 25.688 1 41.75 11 LEU B C 1
ATOM 961 O O . LEU B 1 11 ? -45.531 -1.999 26.406 1 41.75 11 LEU B O 1
ATOM 965 N N . PHE B 1 12 ? -46.906 -2.314 24.984 1 39.97 12 PHE B N 1
ATOM 966 C CA . PHE B 1 12 ? -45.938 -3.131 24.266 1 39.97 12 PHE B CA 1
ATOM 967 C C . PHE B 1 12 ? -44.938 -2.258 23.484 1 39.97 12 PHE B C 1
ATOM 969 O O . PHE B 1 12 ? -45.344 -1.612 22.516 1 39.97 12 PHE B O 1
ATOM 976 N N . PHE B 1 13 ? -44.094 -1.501 24.281 1 39.22 13 PHE B N 1
ATOM 977 C CA . PHE B 1 13 ? -42.844 -0.986 23.688 1 39.22 13 PHE B CA 1
ATOM 978 C C . PHE B 1 13 ? -42.219 -2.025 22.766 1 39.22 13 PHE B C 1
ATOM 980 O O . PHE B 1 13 ? -41.719 -3.045 23.25 1 39.22 13 PHE B O 1
ATOM 987 N N . LEU B 1 14 ? -42.875 -2.248 21.641 1 39.97 14 LEU B N 1
ATOM 988 C CA . LEU B 1 14 ? -42.156 -2.838 20.516 1 39.97 14 LEU B CA 1
ATOM 989 C C . LEU B 1 14 ? -40.75 -2.268 20.406 1 39.97 14 LEU B C 1
ATOM 991 O O . LEU B 1 14 ? -40.594 -1.077 20.141 1 39.97 14 LEU B O 1
ATOM 995 N N . MET B 1 15 ? -39.875 -2.67 21.297 1 36.03 15 MET B N 1
ATOM 996 C CA . MET B 1 15 ? -38.438 -2.479 21.094 1 36.03 15 MET B CA 1
ATOM 997 C C . MET B 1 15 ? -38.031 -2.816 19.672 1 36.03 15 MET B C 1
ATOM 999 O O . MET B 1 15 ? -38.188 -3.955 19.219 1 36.03 15 MET B O 1
ATOM 1003 N N . ILE B 1 16 ? -38.375 -1.967 18.75 1 42.84 16 ILE B N 1
ATOM 1004 C CA . ILE B 1 16 ? -37.688 -2.029 17.453 1 42.84 16 ILE B CA 1
ATOM 1005 C C . ILE B 1 16 ? -36.188 -2.152 17.672 1 42.84 16 ILE B C 1
ATOM 1007 O O . ILE B 1 16 ? -35.531 -1.227 18.188 1 42.84 16 ILE B O 1
ATOM 1011 N N . ALA B 1 17 ? -35.625 -3.33 18.125 1 40.59 17 ALA B N 1
ATOM 1012 C CA . ALA B 1 17 ? -34.219 -3.635 17.938 1 40.59 17 ALA B CA 1
ATOM 1013 C C . ALA B 1 17 ? -33.781 -3.248 16.531 1 40.59 17 ALA B C 1
ATOM 1015 O O . ALA B 1 17 ? -34.125 -3.896 15.547 1 40.59 17 ALA B O 1
ATOM 1016 N N . ALA B 1 18 ? -33.75 -2.02 16.172 1 41 18 ALA B N 1
ATOM 1017 C CA . ALA B 1 18 ? -32.969 -1.687 14.992 1 41 18 ALA B CA 1
ATOM 1018 C C . ALA B 1 18 ? -31.562 -2.279 15.094 1 41 18 ALA B C 1
ATOM 1020 O O . ALA B 1 18 ? -30.75 -1.843 15.914 1 41 18 ALA B O 1
ATOM 1021 N N . SER B 1 19 ? -31.453 -3.59 15.078 1 41.88 19 SER B N 1
ATOM 1022 C CA . SER B 1 19 ? -30.094 -4.055 14.828 1 41.88 19 SER B CA 1
ATOM 1023 C C . SER B 1 19 ? -29.406 -3.213 13.758 1 41.88 19 SER B C 1
ATOM 1025 O O . SER B 1 19 ? -29.781 -3.268 12.586 1 41.88 19 SER B O 1
ATOM 1027 N N . LEU B 1 20 ? -29.047 -1.955 14.047 1 40.91 20 LEU B N 1
ATOM 1028 C CA . LEU B 1 20 ? -27.969 -1.4 13.227 1 40.91 20 LEU B CA 1
ATOM 1029 C C . LEU B 1 20 ? -26.922 -2.461 12.906 1 40.91 20 LEU B C 1
ATOM 1031 O O . LEU B 1 20 ? -26.125 -2.826 13.773 1 40.91 20 LEU B O 1
ATOM 1035 N N . ALA B 1 21 ? -27.328 -3.52 12.258 1 34.88 21 ALA B N 1
ATOM 1036 C CA . ALA B 1 21 ? -26.203 -4.223 11.633 1 34.88 21 ALA B CA 1
ATOM 1037 C C . ALA B 1 21 ? -25.172 -3.236 11.102 1 34.88 21 ALA B C 1
ATOM 1039 O O . ALA B 1 21 ? -25.469 -2.424 10.219 1 34.88 21 ALA B O 1
ATOM 1040 N N . SER B 1 22 ? -24.422 -2.566 12 1 35.69 22 SER B N 1
ATOM 1041 C CA . SER B 1 22 ? -23.188 -2.021 11.43 1 35.69 22 SER B CA 1
ATOM 1042 C C . SER B 1 22 ? -22.641 -2.928 10.336 1 35.69 22 SER B C 1
ATOM 1044 O O . SER B 1 22 ? -22.266 -4.074 10.594 1 35.69 22 SER B O 1
ATOM 1046 N N . SER B 1 23 ? -23.328 -3.131 9.336 1 35.31 23 SER B N 1
ATOM 1047 C CA . SER B 1 23 ? -22.547 -3.688 8.242 1 35.31 23 SER B CA 1
ATOM 1048 C C . SER B 1 23 ? -21.078 -3.279 8.359 1 35.31 23 SER B C 1
ATOM 1050 O O . SER B 1 23 ? -20.734 -2.102 8.219 1 35.31 23 SER B O 1
ATOM 1052 N N . SER B 1 24 ? -20.438 -3.666 9.43 1 37.06 24 SER B N 1
ATOM 1053 C CA . SER B 1 24 ? -18.984 -3.561 9.383 1 37.06 24 SER B CA 1
ATOM 1054 C C . SER B 1 24 ? -18.484 -3.58 7.941 1 37.06 24 SER B C 1
ATOM 1056 O O . SER B 1 24 ? -18.422 -4.637 7.312 1 37.06 24 SER B O 1
ATOM 1058 N N . THR B 1 25 ? -19.156 -2.908 7.125 1 40.53 25 THR B N 1
ATOM 1059 C CA . THR B 1 25 ? -18.547 -2.855 5.805 1 40.53 25 THR B CA 1
ATOM 1060 C C . THR B 1 25 ? -17.047 -3.105 5.895 1 40.53 25 THR B C 1
ATOM 1062 O O . THR B 1 25 ? -16.344 -2.445 6.668 1 40.53 25 THR B O 1
ATOM 1065 N N . LEU B 1 26 ? -16.672 -4.359 6.031 1 46.19 26 LEU B N 1
ATOM 1066 C CA . LEU B 1 26 ? -15.312 -4.879 5.992 1 46.19 26 LEU B CA 1
ATOM 1067 C C . LEU B 1 26 ? -14.391 -3.918 5.25 1 46.19 26 LEU B C 1
ATOM 1069 O O . LEU B 1 26 ? -14.25 -4.004 4.027 1 46.19 26 LEU B O 1
ATOM 1073 N N . LEU B 1 27 ? -14.641 -2.658 5.613 1 54.78 27 LEU B N 1
ATOM 1074 C CA . LEU B 1 27 ? -13.812 -1.674 4.93 1 54.78 27 LEU B CA 1
ATOM 1075 C C . LEU B 1 27 ? -12.328 -1.937 5.195 1 54.78 27 LEU B C 1
ATOM 1077 O O . LEU B 1 27 ? -11.945 -2.262 6.32 1 54.78 27 LEU B O 1
ATOM 1081 N N . SER B 1 28 ? -11.445 -2.16 4.176 1 76.75 28 SER B N 1
ATOM 1082 C CA . SER B 1 28 ? -10.023 -2.465 4.281 1 76.75 28 SER B CA 1
ATOM 1083 C C . SER B 1 28 ? -9.289 -1.423 5.125 1 76.75 28 SER B C 1
ATOM 1085 O O . SER B 1 28 ? -8.742 -1.744 6.184 1 76.75 28 SER B O 1
ATOM 1087 N N . CYS B 1 29 ? -9.164 -0.249 4.852 1 89.06 29 CYS B N 1
ATOM 1088 C CA . CYS B 1 29 ? -8.531 0.841 5.586 1 89.06 29 CYS B CA 1
ATOM 1089 C C . CYS B 1 29 ? -9.328 2.131 5.438 1 89.06 29 CYS B C 1
ATOM 1091 O O . CYS B 1 29 ? -9.461 2.658 4.332 1 89.06 29 CYS B O 1
ATOM 1093 N N . PRO B 1 30 ? -10.047 2.637 6.551 1 89.5 30 PRO B N 1
ATOM 1094 C CA . PRO B 1 30 ? -10.93 3.799 6.434 1 89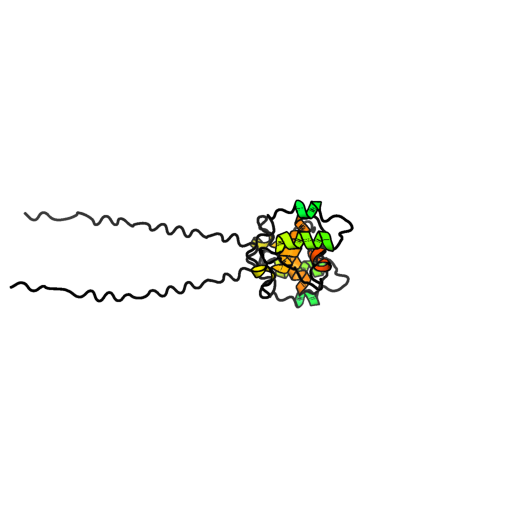.5 30 PRO B CA 1
ATOM 1095 C C . PRO B 1 30 ? -10.164 5.117 6.359 1 89.5 30 PRO B C 1
ATOM 1097 O O . PRO B 1 30 ? -10.773 6.188 6.277 1 89.5 30 PRO B O 1
ATOM 1100 N N . VAL B 1 31 ? -8.805 5.125 6.406 1 92.69 31 VAL B N 1
ATOM 1101 C CA . VAL B 1 31 ? -7.992 6.336 6.453 1 92.69 31 VAL B CA 1
ATOM 1102 C C . VAL B 1 31 ? -7.609 6.754 5.035 1 92.69 31 VAL B C 1
ATOM 1104 O O . VAL B 1 31 ? -7.176 5.926 4.23 1 92.69 31 VAL B O 1
ATOM 1107 N N . ASP B 1 32 ? -7.785 7.992 4.676 1 92.5 32 ASP B N 1
ATOM 1108 C CA . ASP B 1 32 ? -7.371 8.555 3.395 1 92.5 32 ASP B CA 1
ATOM 1109 C C . ASP B 1 32 ? -5.953 9.109 3.471 1 92.5 32 ASP B C 1
ATOM 1111 O O . ASP B 1 32 ? -5.758 10.289 3.789 1 92.5 32 ASP B O 1
ATOM 1115 N N . PHE B 1 33 ? -5.027 8.344 3.1 1 95.19 33 PHE B N 1
ATOM 1116 C CA . PHE B 1 33 ? -3.635 8.773 3.156 1 95.19 33 PHE B CA 1
ATOM 1117 C C . PHE B 1 33 ? -3.252 9.539 1.892 1 95.19 33 PHE B C 1
ATOM 1119 O O . PHE B 1 33 ? -2.225 10.219 1.858 1 95.19 33 PHE B O 1
ATOM 1126 N N . LYS B 1 34 ? -4.07 9.445 0.904 1 95.12 34 LYS B N 1
ATOM 1127 C CA . LYS B 1 34 ? -3.77 10.094 -0.37 1 95.12 34 LYS B CA 1
ATOM 1128 C C . LYS B 1 34 ? -3.699 11.609 -0.214 1 95.12 34 LYS B C 1
ATOM 1130 O O . LYS B 1 34 ? -2.834 12.258 -0.805 1 95.12 34 LYS B O 1
ATOM 1135 N N . HIS B 1 35 ? -4.504 12.188 0.608 1 93.56 35 HIS B N 1
ATOM 1136 C CA . HIS B 1 35 ? -4.648 13.641 0.626 1 93.56 35 HIS B CA 1
ATOM 1137 C C . HIS B 1 35 ? -4.066 14.234 1.902 1 93.56 35 HIS B C 1
ATOM 1139 O O . HIS B 1 35 ? -4.391 15.367 2.27 1 93.56 35 HIS B O 1
ATOM 1145 N N . LYS B 1 36 ? -3.18 13.578 2.486 1 95.25 36 LYS B N 1
ATOM 1146 C CA . LYS B 1 36 ? -2.447 14.125 3.625 1 95.25 36 LYS B CA 1
ATOM 1147 C C . LYS B 1 36 ? -1.426 15.164 3.172 1 95.25 36 LYS B C 1
ATOM 1149 O O . LYS B 1 36 ? -1.063 15.219 1.994 1 95.25 36 LYS B O 1
ATOM 1154 N N . ASN B 1 37 ? -1.176 15.984 4.102 1 95.25 37 ASN B N 1
ATOM 1155 C CA . ASN B 1 37 ? -0.129 16.969 3.83 1 95.25 37 ASN B CA 1
ATOM 1156 C C . ASN B 1 37 ? 1.261 16.375 4.066 1 95.25 37 ASN B C 1
ATOM 1158 O O . ASN B 1 37 ? 1.635 16.094 5.207 1 95.25 37 ASN B O 1
ATOM 1162 N N . TYR B 1 38 ? 2.068 16.359 2.984 1 97.25 38 TYR B N 1
ATOM 1163 C CA . TYR B 1 38 ? 3.375 15.719 3.072 1 97.25 38 TYR B CA 1
ATOM 1164 C C . TYR B 1 38 ? 4.496 16.75 3.027 1 97.25 38 TYR B C 1
ATOM 1166 O O . TYR B 1 38 ? 5.672 16.391 2.932 1 97.25 38 TYR B O 1
ATOM 1174 N N . THR B 1 39 ? 4.195 17.984 3.109 1 97.31 39 THR B N 1
ATOM 1175 C CA . THR B 1 39 ? 5.164 19.062 2.939 1 97.31 39 THR B CA 1
ATOM 1176 C C . THR B 1 39 ? 6.25 18.984 4.008 1 97.31 39 THR B C 1
ATOM 1178 O O . THR B 1 39 ? 7.441 19.078 3.701 1 97.31 39 THR B O 1
ATOM 1181 N N . ASN B 1 40 ? 5.879 18.875 5.246 1 96.62 40 ASN B N 1
ATOM 1182 C CA . ASN B 1 40 ? 6.871 18.797 6.312 1 96.62 40 ASN B CA 1
ATOM 1183 C C . ASN B 1 40 ? 7.746 17.547 6.18 1 96.62 40 ASN B C 1
ATOM 1185 O O . ASN B 1 40 ? 8.953 17.609 6.406 1 96.62 40 ASN B O 1
ATOM 1189 N N . MET B 1 41 ? 7.137 16.484 5.828 1 97.31 41 MET B N 1
ATOM 1190 C CA . MET B 1 41 ? 7.902 15.25 5.641 1 97.31 41 MET B CA 1
ATOM 1191 C C . MET B 1 41 ? 8.945 15.422 4.543 1 97.31 41 MET B C 1
ATOM 1193 O O . MET B 1 41 ? 10.117 15.07 4.734 1 97.31 41 MET B O 1
ATOM 1197 N N . THR B 1 42 ? 8.57 16 3.428 1 97.56 42 THR B N 1
ATOM 1198 C CA . THR B 1 42 ? 9.484 16.156 2.299 1 97.56 42 THR B CA 1
ATOM 1199 C C . THR B 1 42 ? 10.555 17.203 2.607 1 97.56 42 THR B C 1
ATOM 1201 O O . THR B 1 42 ? 11.664 17.125 2.082 1 97.56 42 THR B O 1
ATOM 1204 N N . ARG B 1 43 ? 10.227 18.062 3.436 1 97.56 43 ARG B N 1
ATOM 1205 C CA . ARG B 1 43 ? 11.188 19.078 3.852 1 97.56 43 ARG B CA 1
ATOM 1206 C C . ARG B 1 43 ? 12.211 18.484 4.82 1 97.56 43 ARG B C 1
ATOM 1208 O O . ARG B 1 43 ? 13.391 18.844 4.77 1 97.56 43 ARG B O 1
ATOM 1215 N N . ASN B 1 44 ? 11.859 17.594 5.629 1 97.56 44 ASN B N 1
ATOM 1216 C CA . ASN B 1 44 ? 12.688 17.125 6.738 1 97.56 44 ASN B CA 1
ATOM 1217 C C . ASN B 1 44 ? 13.344 15.781 6.426 1 97.56 44 ASN B C 1
ATOM 1219 O O . ASN B 1 44 ? 14.391 15.453 6.98 1 97.56 44 ASN B O 1
ATOM 1223 N N . CYS B 1 45 ? 12.727 15.008 5.602 1 97.94 45 CYS B N 1
ATOM 1224 C CA . CYS B 1 45 ? 13.258 13.695 5.234 1 97.94 45 CYS B CA 1
ATOM 1225 C C . CYS B 1 45 ? 13.805 13.703 3.814 1 97.94 45 CYS B C 1
ATOM 1227 O O . CYS B 1 45 ? 13.062 13.453 2.859 1 97.94 45 CYS B O 1
ATOM 1229 N N . LYS B 1 46 ? 15.086 13.938 3.723 1 96.69 46 LYS B N 1
ATOM 1230 C CA . LYS B 1 46 ? 15.758 14.047 2.434 1 96.69 46 LYS B CA 1
ATOM 1231 C C . LYS B 1 46 ? 16.875 13.023 2.311 1 96.69 46 LYS B C 1
ATOM 1233 O O . LYS B 1 46 ? 17.328 12.461 3.312 1 96.69 46 LYS B O 1
ATOM 1238 N N . LYS B 1 47 ? 17.172 12.812 1.005 1 96.5 47 LYS B N 1
ATOM 1239 C CA . LYS B 1 47 ? 18.328 11.945 0.766 1 96.5 47 LYS B CA 1
ATOM 1240 C C . LYS B 1 47 ? 19.531 12.406 1.574 1 96.5 47 LYS B C 1
ATOM 1242 O O . LYS B 1 47 ? 19.781 13.609 1.716 1 96.5 47 LYS B O 1
ATOM 1247 N N . PRO B 1 48 ? 20.344 11.328 2.229 1 97.12 48 PRO B N 1
ATOM 1248 C CA . PRO B 1 48 ? 20.312 9.883 2.021 1 97.12 48 PRO B CA 1
ATOM 1249 C C . PRO B 1 48 ? 19.312 9.172 2.918 1 97.12 48 PRO B C 1
ATOM 1251 O O . PRO B 1 48 ? 19.516 8.023 3.307 1 97.12 48 PRO B O 1
ATOM 1254 N N . TYR B 1 49 ? 18.266 9.789 3.346 1 96.94 49 TYR B N 1
ATOM 1255 C CA . TYR B 1 49 ? 17.141 9.297 4.133 1 96.94 49 TYR B CA 1
ATOM 1256 C C . TYR B 1 49 ? 17.609 8.711 5.457 1 96.94 49 TYR B C 1
ATOM 1258 O O . TYR B 1 49 ? 17.578 7.492 5.648 1 96.94 49 TYR B O 1
ATOM 1266 N N . GLN B 1 50 ? 17.969 9.625 6.273 1 94.88 50 GLN B N 1
ATOM 1267 C CA . GLN B 1 50 ? 18.344 9.18 7.617 1 94.88 50 GLN B CA 1
ATOM 1268 C C . GLN B 1 50 ? 17.109 8.719 8.398 1 94.88 50 GLN B C 1
ATOM 1270 O O . GLN B 1 50 ? 16.062 9.359 8.352 1 94.88 50 GLN B O 1
ATOM 1275 N N . PRO B 1 51 ? 17.234 7.641 9.188 1 92.56 51 PRO B N 1
ATOM 1276 C CA . PRO B 1 51 ? 16.062 7.043 9.828 1 92.56 51 PRO B CA 1
ATOM 1277 C C . PRO B 1 51 ? 15.406 7.977 10.844 1 92.56 51 PRO B C 1
ATOM 1279 O O . PRO B 1 51 ? 14.18 8.109 10.859 1 92.56 51 PRO B O 1
ATOM 1282 N N . ASP B 1 52 ? 16.156 8.68 11.672 1 90.56 52 ASP B N 1
ATOM 1283 C CA . ASP B 1 52 ? 15.57 9.422 12.789 1 90.56 52 ASP B CA 1
ATOM 1284 C C . ASP B 1 52 ? 14.633 10.523 12.289 1 90.56 52 ASP B C 1
ATOM 1286 O O . ASP B 1 52 ? 13.445 10.523 12.602 1 90.56 52 ASP B O 1
ATOM 1290 N N . PRO B 1 53 ? 15.117 11.453 11.438 1 94.56 53 PRO B N 1
ATOM 1291 C CA . PRO B 1 53 ? 14.188 12.492 10.984 1 94.56 53 PRO B CA 1
ATOM 1292 C C . PRO B 1 53 ? 13.062 11.938 10.109 1 94.56 53 PRO B C 1
ATOM 1294 O O . PRO B 1 53 ? 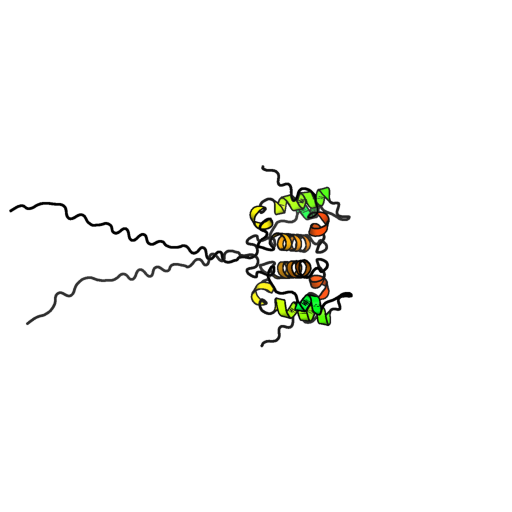11.938 12.422 10.18 1 94.56 53 PRO B O 1
ATOM 1297 N N . CYS B 1 54 ? 13.367 10.953 9.281 1 95.81 54 CYS B N 1
ATOM 1298 C CA . CYS B 1 54 ? 12.359 10.398 8.383 1 95.81 54 CYS B CA 1
ATOM 1299 C C . CYS B 1 54 ? 11.281 9.656 9.156 1 95.81 54 CYS B C 1
ATOM 1301 O O . CYS B 1 54 ? 10.086 9.859 8.914 1 95.81 54 CYS B O 1
ATOM 1303 N N . CYS B 1 55 ? 11.695 8.844 10.156 1 94.25 55 CYS B N 1
ATOM 1304 C CA . CYS B 1 55 ? 10.703 8.086 10.914 1 94.25 55 CYS B CA 1
ATOM 1305 C C . CYS B 1 55 ? 9.93 8.992 11.859 1 94.25 55 CYS B C 1
ATOM 1307 O O . CYS B 1 55 ? 8.75 8.758 12.133 1 94.25 55 CYS B O 1
ATOM 1309 N N . HIS B 1 56 ? 10.57 10.055 12.305 1 92.56 56 HIS B N 1
ATOM 1310 C CA . HIS B 1 56 ? 9.859 11.047 13.109 1 92.56 56 HIS B CA 1
ATOM 1311 C C . HIS B 1 56 ? 8.727 11.688 12.312 1 92.56 56 HIS B C 1
ATOM 1313 O O . HIS B 1 56 ? 7.621 11.852 12.828 1 92.56 56 HIS B O 1
ATOM 1319 N N . GLU B 1 57 ? 9 12.078 11.07 1 94.31 57 GLU B N 1
ATOM 1320 C CA . GLU B 1 57 ? 7.977 12.68 10.219 1 94.31 57 GLU B CA 1
ATOM 1321 C C . GLU B 1 57 ? 6.871 11.68 9.891 1 94.31 57 GLU B C 1
ATOM 1323 O O . GLU B 1 57 ? 5.695 12.039 9.82 1 94.31 57 GLU B O 1
ATOM 1328 N N . LEU B 1 58 ? 7.227 10.414 9.711 1 95.31 58 LEU B N 1
ATOM 1329 C CA . LEU B 1 58 ? 6.23 9.367 9.516 1 95.31 58 LEU B CA 1
ATOM 1330 C C . LEU B 1 58 ? 5.285 9.281 10.711 1 95.31 58 LEU B C 1
ATOM 1332 O O . LEU B 1 58 ? 4.074 9.125 10.539 1 95.31 58 LEU B O 1
ATOM 1336 N N . GLN B 1 59 ? 5.801 9.406 11.859 1 92.69 59 GLN B N 1
ATOM 1337 C CA . GLN B 1 59 ? 5.008 9.289 13.078 1 92.69 59 GLN B CA 1
ATOM 1338 C C . GLN B 1 59 ? 3.959 10.398 13.156 1 92.69 59 GLN B C 1
ATOM 1340 O O . GLN B 1 59 ? 2.836 10.164 13.609 1 92.69 59 GLN B O 1
ATOM 1345 N N . LYS B 1 60 ? 4.25 11.523 12.695 1 93.44 60 LYS B N 1
ATOM 1346 C CA . LYS B 1 60 ? 3.307 12.641 12.719 1 93.44 60 LYS B CA 1
ATOM 1347 C C . LYS B 1 60 ? 2.082 12.344 11.859 1 93.44 60 LYS B C 1
ATOM 1349 O O . LYS B 1 60 ? 0.969 12.758 12.188 1 93.44 60 LYS B O 1
ATOM 1354 N N . ILE B 1 61 ? 2.332 11.648 10.836 1 94.44 61 ILE B N 1
ATOM 1355 C CA . ILE B 1 61 ? 1.254 11.328 9.914 1 94.44 61 ILE B CA 1
ATOM 1356 C C . ILE B 1 61 ? 0.485 10.109 10.422 1 94.44 61 ILE B C 1
ATOM 1358 O O . ILE B 1 61 ? -0.74 10.047 10.297 1 94.44 61 ILE B O 1
ATOM 1362 N N . ALA B 1 62 ? 1.189 9.188 11.047 1 93.75 62 ALA B N 1
ATOM 1363 C CA . ALA B 1 62 ? 0.644 7.871 11.383 1 93.75 62 ALA B CA 1
ATOM 1364 C C . ALA B 1 62 ? -0.071 7.906 12.734 1 93.75 62 ALA B C 1
ATOM 1366 O O . ALA B 1 62 ? -1.104 7.258 12.914 1 93.75 62 ALA B O 1
ATOM 1367 N N . CYS B 1 63 ? 0.391 8.656 13.602 1 93.69 63 CYS B N 1
ATOM 1368 C CA . CYS B 1 63 ? -0.011 8.531 15 1 93.69 63 CYS B CA 1
ATOM 1369 C C . CYS B 1 63 ? -1.491 8.852 15.172 1 93.69 63 CYS B C 1
ATOM 1371 O O . CYS B 1 63 ? -2.182 8.203 15.961 1 93.69 63 CYS B O 1
ATOM 1373 N N . PRO B 1 64 ? -2.062 9.812 14.453 1 93.31 64 PRO B N 1
ATOM 1374 C CA . PRO B 1 64 ? -3.492 10.086 14.617 1 93.31 64 PRO B CA 1
ATOM 1375 C C . PRO B 1 64 ? -4.363 8.898 14.195 1 93.31 64 PRO B C 1
ATOM 1377 O O . PRO B 1 64 ? -5.555 8.867 14.508 1 93.31 64 PRO B O 1
ATOM 1380 N N . HIS B 1 65 ? -3.713 7.953 13.562 1 93.06 65 HIS B N 1
ATOM 1381 C CA . HIS B 1 65 ? -4.492 6.852 13.008 1 93.06 65 HIS B CA 1
ATOM 1382 C C . HIS B 1 65 ? -4.008 5.512 13.547 1 93.06 65 HIS B C 1
ATOM 1384 O O . HIS B 1 65 ? -4.129 4.484 12.875 1 93.06 65 HIS B O 1
ATOM 1390 N N . MET B 1 66 ? -3.529 5.434 14.703 1 90.31 66 MET B N 1
ATOM 1391 C CA . MET B 1 66 ? -2.877 4.246 15.25 1 90.31 66 MET B CA 1
ATOM 1392 C C . MET B 1 66 ? -3.867 3.096 15.383 1 90.31 66 MET B C 1
ATOM 1394 O O . MET B 1 66 ? -3.498 1.931 15.219 1 90.31 66 MET B O 1
ATOM 1398 N N . VAL B 1 67 ? -5.105 3.395 15.68 1 89.25 67 VAL B N 1
ATOM 1399 C CA . VAL B 1 67 ? -6.102 2.344 15.852 1 89.25 67 VAL B CA 1
ATOM 1400 C C . VAL B 1 67 ? -6.309 1.604 14.531 1 89.25 67 VAL B C 1
ATOM 1402 O O . VAL B 1 67 ? -6.297 0.371 14.5 1 89.25 67 VAL B O 1
ATOM 1405 N N . ASP B 1 68 ? -6.461 2.34 13.461 1 90.38 68 ASP B N 1
ATOM 1406 C CA . ASP B 1 68 ? -6.676 1.739 12.148 1 90.38 68 ASP B CA 1
ATOM 1407 C C . ASP B 1 68 ? -5.402 1.066 11.633 1 90.38 68 ASP B C 1
ATOM 1409 O O . ASP B 1 68 ? -5.457 -0.033 11.078 1 90.38 68 ASP B O 1
ATOM 1413 N N . ILE B 1 69 ? -4.277 1.684 11.867 1 91.81 69 ILE B N 1
ATOM 1414 C CA . ILE B 1 69 ? -3 1.207 11.344 1 91.81 69 ILE B CA 1
ATOM 1415 C C . ILE B 1 69 ? -2.588 -0.07 12.078 1 91.81 69 ILE B C 1
ATOM 1417 O O . ILE B 1 69 ? -2.002 -0.974 11.477 1 91.81 69 ILE B O 1
ATOM 1421 N N . ASN B 1 70 ? -3.008 -0.196 13.289 1 88.5 70 ASN B N 1
ATOM 1422 C CA . ASN B 1 70 ? -2.602 -1.355 14.07 1 88.5 70 ASN B CA 1
ATOM 1423 C C . ASN B 1 70 ? -3.664 -2.451 14.047 1 88.5 70 ASN B C 1
ATOM 1425 O O . ASN B 1 70 ? -3.533 -3.465 14.734 1 88.5 70 ASN B O 1
ATOM 1429 N N . ASP B 1 71 ? -4.68 -2.256 13.281 1 87.25 71 ASP B N 1
ATOM 1430 C CA . ASP B 1 71 ? -5.664 -3.314 13.078 1 87.25 71 ASP B CA 1
ATOM 1431 C C . ASP B 1 71 ? -5.102 -4.426 12.203 1 87.25 71 ASP B C 1
ATOM 1433 O O . ASP B 1 71 ? -5.039 -4.285 10.977 1 87.25 71 ASP B O 1
ATOM 1437 N N . MET B 1 72 ? -4.785 -5.527 12.742 1 89 72 MET B N 1
ATOM 1438 C CA . MET B 1 72 ? -4.09 -6.613 12.062 1 89 72 MET B CA 1
ATOM 1439 C C . MET B 1 72 ? -5.035 -7.363 11.125 1 89 72 MET B C 1
ATOM 1441 O O . MET B 1 72 ? -4.594 -8.172 10.305 1 89 72 MET B O 1
ATOM 1445 N N . SER B 1 73 ? -6.305 -7.113 11.242 1 89.94 73 SER B N 1
ATOM 1446 C CA . SER B 1 73 ? -7.25 -7.77 10.344 1 89.94 73 SER B CA 1
ATOM 1447 C C . SER B 1 73 ? -7.266 -7.102 8.977 1 89.94 73 SER B C 1
ATOM 1449 O O . SER B 1 73 ? -7.797 -7.66 8.016 1 89.94 73 SER B O 1
ATOM 1451 N N . THR B 1 74 ? -6.637 -5.918 8.859 1 91.38 74 THR B N 1
ATOM 1452 C CA . THR B 1 74 ? -6.562 -5.199 7.594 1 91.38 74 THR B CA 1
ATOM 1453 C C . THR B 1 74 ? -5.113 -4.93 7.203 1 91.38 74 THR B C 1
ATOM 1455 O O . THR B 1 74 ? -4.195 -5.207 7.98 1 91.38 74 THR B O 1
ATOM 1458 N N . ASP B 1 75 ? -4.965 -4.391 6.016 1 93.75 75 ASP B N 1
ATOM 1459 C CA . ASP B 1 75 ? -3.652 -3.973 5.539 1 93.75 75 ASP B CA 1
ATOM 1460 C C . ASP B 1 75 ? -3.506 -2.453 5.598 1 93.75 75 ASP B C 1
ATOM 1462 O O . ASP B 1 75 ? -2.889 -1.849 4.719 1 93.75 75 ASP B O 1
ATOM 1466 N N . CYS B 1 76 ? -4.062 -1.92 6.621 1 93.44 76 CYS B N 1
ATOM 1467 C CA . CYS B 1 76 ? -4.055 -0.463 6.684 1 93.44 76 CYS B CA 1
ATOM 1468 C C . CYS B 1 76 ? -2.633 0.072 6.805 1 93.44 76 CYS B C 1
ATOM 1470 O O . CYS B 1 76 ? -2.291 1.084 6.188 1 93.44 76 CYS B O 1
ATOM 1472 N N . ALA B 1 77 ? -1.767 -0.57 7.531 1 93.19 77 ALA B N 1
ATOM 1473 C CA . ALA B 1 77 ? -0.371 -0.165 7.676 1 93.19 77 ALA B CA 1
ATOM 1474 C C . ALA B 1 77 ? 0.347 -0.189 6.328 1 93.19 77 ALA B C 1
ATOM 1476 O O . ALA B 1 77 ? 1.056 0.758 5.977 1 93.19 77 ALA B O 1
ATOM 1477 N N . LEU B 1 78 ? 0.134 -1.245 5.602 1 94.44 78 LEU B N 1
ATOM 1478 C CA . LEU B 1 78 ? 0.779 -1.371 4.301 1 94.44 78 LEU B CA 1
ATOM 1479 C C . LEU B 1 78 ? 0.308 -0.274 3.352 1 94.44 78 LEU B C 1
ATOM 1481 O O . LEU B 1 78 ? 1.113 0.308 2.619 1 94.44 78 LEU B O 1
ATOM 1485 N N . ALA B 1 79 ? -0.98 -0.075 3.381 1 94.88 79 ALA B N 1
ATOM 1486 C CA . ALA B 1 79 ? -1.532 0.989 2.545 1 94.88 79 ALA B CA 1
ATOM 1487 C C . ALA B 1 79 ? -0.94 2.344 2.92 1 94.88 79 ALA B C 1
ATOM 1489 O O . ALA B 1 79 ? -0.634 3.158 2.045 1 94.88 79 ALA B O 1
ATOM 1490 N N . MET B 1 80 ? -0.758 2.592 4.176 1 95.25 80 MET B N 1
ATOM 1491 C CA . MET B 1 80 ? -0.148 3.836 4.641 1 95.25 80 MET B CA 1
ATOM 1492 C C . MET B 1 80 ? 1.259 3.996 4.074 1 95.25 80 MET B C 1
ATOM 1494 O O . MET B 1 80 ? 1.584 5.031 3.49 1 95.25 80 MET B O 1
ATOM 1498 N N . PHE B 1 81 ? 2.041 2.971 4.227 1 96.31 81 PHE B N 1
ATOM 1499 C CA . PHE B 1 81 ? 3.422 3.047 3.764 1 96.31 81 PHE B CA 1
ATOM 1500 C C . PHE B 1 81 ? 3.477 3.324 2.266 1 96.31 81 PHE B C 1
ATOM 1502 O O . PHE B 1 81 ? 4.254 4.168 1.814 1 96.31 81 PHE B O 1
ATOM 1509 N N . ALA B 1 82 ? 2.695 2.619 1.55 1 97.12 82 ALA B N 1
ATOM 1510 C CA . ALA B 1 82 ? 2.693 2.785 0.098 1 97.12 82 ALA B CA 1
ATOM 1511 C C . ALA B 1 82 ? 2.281 4.199 -0.292 1 97.12 82 ALA B C 1
ATOM 1513 O O . ALA B 1 82 ? 2.9 4.816 -1.162 1 97.12 82 ALA B O 1
ATOM 1514 N N . SER B 1 83 ? 1.273 4.727 0.368 1 96.69 83 SER B N 1
ATOM 1515 C CA . SER B 1 83 ? 0.786 6.066 0.054 1 96.69 83 SER B CA 1
ATOM 1516 C C . SER B 1 83 ? 1.825 7.129 0.396 1 96.69 83 SER B C 1
ATOM 1518 O O . SER B 1 83 ? 2.059 8.047 -0.388 1 96.69 83 SER B O 1
ATOM 1520 N N . ILE B 1 84 ? 2.439 6.973 1.509 1 97.12 84 ILE B N 1
ATOM 1521 C CA . ILE B 1 84 ? 3.449 7.926 1.962 1 97.12 84 ILE B CA 1
ATOM 1522 C C . ILE B 1 84 ? 4.645 7.902 1.012 1 97.12 84 ILE B C 1
ATOM 1524 O O . ILE B 1 84 ? 5.129 8.953 0.587 1 97.12 84 ILE B O 1
ATOM 1528 N N . ASP B 1 85 ? 5.09 6.742 0.697 1 98 85 ASP B N 1
ATOM 1529 C CA . ASP B 1 85 ? 6.195 6.629 -0.249 1 98 85 ASP B CA 1
ATOM 1530 C C . ASP B 1 85 ? 5.855 7.309 -1.573 1 98 85 ASP B C 1
ATOM 1532 O O . ASP B 1 85 ? 6.645 8.109 -2.084 1 98 85 ASP B O 1
ATOM 1536 N N . PHE B 1 86 ? 4.711 7.047 -2.062 1 97.5 86 PHE B N 1
ATOM 1537 C CA . PHE B 1 86 ? 4.332 7.496 -3.396 1 97.5 86 PHE B CA 1
ATOM 1538 C C . PHE B 1 86 ? 4.125 9.008 -3.422 1 97.5 86 PHE B C 1
ATOM 1540 O O . PHE B 1 86 ? 4.758 9.711 -4.215 1 97.5 86 PHE B O 1
ATOM 1547 N N . HIS B 1 87 ? 3.445 9.484 -2.51 1 96.94 87 HIS B N 1
ATOM 1548 C CA . HIS B 1 87 ? 3.086 10.898 -2.557 1 96.94 87 HIS B CA 1
ATOM 1549 C C . HIS B 1 87 ? 4.211 11.773 -2.008 1 96.94 87 HIS B C 1
ATOM 1551 O O . HIS B 1 87 ? 4.277 12.969 -2.307 1 96.94 87 HIS B O 1
ATOM 1557 N N . GLY B 1 88 ? 5.113 11.203 -1.193 1 97 88 GLY B N 1
ATOM 1558 C CA . GLY B 1 88 ? 6.301 11.914 -0.75 1 97 88 GLY B CA 1
ATOM 1559 C C . GLY B 1 88 ? 7.445 11.836 -1.742 1 97 88 GLY B C 1
ATOM 1560 O O . GLY B 1 88 ? 8.523 12.383 -1.498 1 97 88 GLY B O 1
ATOM 1561 N N . ASN B 1 89 ? 7.188 11.047 -2.871 1 96.38 89 ASN B N 1
ATOM 1562 C CA . ASN B 1 89 ? 8.203 10.859 -3.898 1 96.38 89 ASN B CA 1
ATOM 1563 C C . ASN B 1 89 ? 9.422 10.117 -3.35 1 96.38 89 ASN B C 1
ATOM 1565 O O . ASN B 1 89 ? 10.562 10.516 -3.607 1 96.38 89 ASN B O 1
ATOM 1569 N N . TYR B 1 90 ? 9.164 9.133 -2.535 1 97.94 90 TYR B N 1
ATOM 1570 C CA . TYR B 1 90 ? 10.18 8.227 -2.012 1 97.94 90 TYR B CA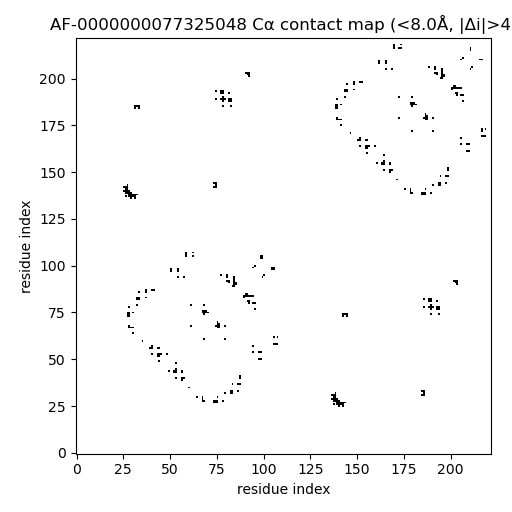 1
ATOM 1571 C C . TYR B 1 90 ? 10.141 6.891 -2.744 1 97.94 90 TYR B C 1
ATOM 1573 O O . TYR B 1 90 ? 9.125 6.527 -3.34 1 97.94 90 TYR B O 1
ATOM 1581 N N . PRO B 1 91 ? 11.273 6.18 -2.719 1 96.88 91 PRO B N 1
ATOM 1582 C CA . PRO B 1 91 ? 11.195 4.816 -3.254 1 96.88 91 PRO B CA 1
ATOM 1583 C C . PRO B 1 91 ? 10.164 3.955 -2.529 1 96.88 91 PRO B C 1
ATOM 1585 O O . PRO B 1 91 ? 10.109 3.959 -1.298 1 96.88 91 PRO B O 1
ATOM 1588 N N . LEU B 1 92 ? 9.352 3.236 -3.285 1 97.25 92 LEU B N 1
ATOM 1589 C CA . LEU B 1 92 ? 8.352 2.369 -2.674 1 97.25 92 LEU B CA 1
ATOM 1590 C C . LEU B 1 92 ? 9.008 1.325 -1.779 1 97.25 92 LEU B C 1
ATOM 1592 O O . LEU B 1 92 ? 9.977 0.677 -2.186 1 97.25 92 LEU B O 1
ATOM 1596 N N . GLY B 1 93 ? 8.547 1.227 -0.582 1 96.62 93 GLY B N 1
ATOM 1597 C CA . GLY B 1 93 ? 9.094 0.274 0.372 1 96.62 93 GLY B CA 1
ATOM 1598 C C . GLY B 1 93 ? 10.086 0.897 1.337 1 96.62 93 GLY B C 1
ATOM 1599 O O . GLY B 1 93 ? 10.492 0.261 2.311 1 96.62 93 GLY B O 1
ATOM 1600 N N . LEU B 1 94 ? 10.445 2.154 1.121 1 96.69 94 LEU B N 1
ATOM 1601 C CA . LEU B 1 94 ? 11.469 2.805 1.934 1 96.69 94 LEU B CA 1
ATOM 1602 C C . LEU B 1 94 ? 11.055 2.838 3.4 1 96.69 94 LEU B C 1
ATOM 1604 O O . LEU B 1 94 ? 11.797 2.373 4.27 1 96.69 94 LEU B O 1
ATOM 1608 N N . PHE B 1 95 ? 9.891 3.361 3.695 1 95.75 95 PHE B N 1
ATOM 1609 C CA . PHE B 1 95 ? 9.5 3.6 5.078 1 95.75 95 PHE B CA 1
ATOM 1610 C C . PHE B 1 95 ? 9.188 2.287 5.785 1 95.75 95 PHE B C 1
ATOM 1612 O O . PHE B 1 95 ? 9.422 2.152 6.988 1 95.75 95 PHE B O 1
ATOM 1619 N N . PHE B 1 96 ? 8.648 1.355 5.031 1 94.38 96 PHE B N 1
ATOM 1620 C CA . PHE B 1 96 ? 8.414 0.046 5.629 1 94.38 96 PHE B CA 1
ATOM 1621 C C . PHE B 1 96 ? 9.719 -0.564 6.129 1 94.38 96 PHE B C 1
ATOM 1623 O O . PHE B 1 96 ? 9.781 -1.066 7.254 1 94.38 96 PHE B O 1
ATOM 1630 N N . LYS B 1 97 ? 10.688 -0.515 5.301 1 92.25 97 LYS B N 1
ATOM 1631 C CA . LYS B 1 97 ? 11.984 -1.1 5.648 1 92.25 97 LYS B CA 1
ATOM 1632 C C . LYS B 1 97 ? 12.68 -0.291 6.738 1 92.25 97 LYS B C 1
ATOM 1634 O O . LYS B 1 97 ? 13.242 -0.86 7.676 1 92.25 97 LYS B O 1
ATOM 1639 N N . MET B 1 98 ? 12.547 0.96 6.66 1 92.31 98 MET B N 1
ATOM 1640 C CA . MET B 1 98 ? 13.336 1.854 7.504 1 92.31 98 MET B CA 1
ATOM 1641 C C . MET B 1 98 ? 12.68 2.02 8.875 1 92.31 98 MET B C 1
ATOM 1643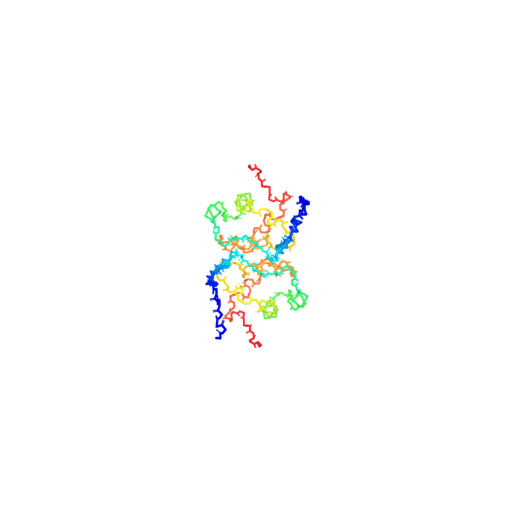 O O . MET B 1 98 ? 13.375 2.104 9.891 1 92.31 98 MET B O 1
ATOM 1647 N N . CYS B 1 99 ? 11.352 2.041 8.898 1 91.44 99 CYS B N 1
ATOM 1648 C CA . CYS B 1 99 ? 10.68 2.49 10.117 1 91.44 99 CYS B CA 1
ATOM 1649 C C . CYS B 1 99 ? 9.922 1.346 10.781 1 91.44 99 CYS B C 1
ATOM 1651 O O . CYS B 1 99 ? 9.562 1.433 11.953 1 91.44 99 CYS B O 1
ATOM 1653 N N . ASN B 1 100 ? 9.422 0.352 10.086 1 75.69 100 ASN B N 1
ATOM 1654 C CA . ASN B 1 100 ? 8.625 -0.744 10.633 1 75.69 100 ASN B CA 1
ATOM 1655 C C . ASN B 1 100 ? 9.43 -1.578 11.625 1 75.69 100 ASN B C 1
ATOM 1657 O O . ASN B 1 100 ? 8.883 -2.08 12.602 1 75.69 100 ASN B O 1
ATOM 1661 N N . GLU B 1 101 ? 10.492 -1.941 11.328 1 62.34 101 GLU B N 1
ATOM 1662 C CA . GLU B 1 101 ? 11.32 -2.838 12.125 1 62.34 101 GLU B CA 1
ATOM 1663 C C . GLU B 1 101 ? 11.828 -2.143 13.383 1 62.34 101 GLU B C 1
ATOM 1665 O O . GLU B 1 101 ? 12.523 -2.752 14.195 1 62.34 101 GLU B O 1
ATOM 1670 N N . ARG B 1 102 ? 11.398 -0.966 13.477 1 53.72 102 ARG B N 1
ATOM 1671 C CA . ARG B 1 102 ? 11.969 -0.323 14.656 1 53.72 102 ARG B CA 1
ATOM 1672 C C . ARG B 1 102 ? 11.305 -0.825 15.93 1 53.72 102 ARG B C 1
ATOM 1674 O O . ARG B 1 102 ? 10.141 -1.227 15.914 1 53.72 102 ARG B O 1
ATOM 1681 N N . LYS B 1 103 ? 12.117 -1.377 16.828 1 49.72 103 LYS B N 1
ATOM 1682 C CA . LYS B 1 103 ? 11.898 -2.061 18.109 1 49.72 103 LYS B CA 1
ATOM 1683 C C . LYS B 1 103 ? 10.578 -1.628 18.734 1 49.72 103 LYS B C 1
ATOM 1685 O O . LYS B 1 103 ? 9.852 -2.453 19.297 1 49.72 103 LYS B O 1
ATOM 1690 N N . ASN B 1 104 ? 10.344 -0.421 18.828 1 48.12 104 ASN B N 1
ATOM 1691 C CA . ASN B 1 104 ? 9.242 0.006 19.688 1 48.12 104 ASN B CA 1
ATOM 1692 C C . ASN B 1 104 ? 8.008 0.369 18.875 1 48.12 104 ASN B C 1
ATOM 1694 O O . ASN B 1 104 ? 7.016 0.858 19.438 1 48.12 104 ASN B O 1
ATOM 1698 N N . GLY B 1 105 ? 7.816 -0.261 17.625 1 55.09 105 GLY B N 1
ATOM 1699 C CA . GLY B 1 105 ? 6.66 0.278 16.938 1 55.09 105 GLY B CA 1
ATOM 1700 C C . GLY B 1 105 ? 6.637 1.794 16.891 1 55.09 105 GLY B C 1
ATOM 1701 O O . GLY B 1 105 ? 7.625 2.443 17.25 1 55.09 105 GLY B O 1
ATOM 1702 N N . MET B 1 106 ? 5.668 2.434 16.234 1 62.81 106 MET B N 1
ATOM 1703 C CA . MET B 1 106 ? 5.566 3.891 16.219 1 62.81 106 MET B CA 1
ATOM 1704 C C . MET B 1 106 ? 5.168 4.422 17.594 1 62.81 106 MET B C 1
ATOM 1706 O O . MET B 1 106 ? 4.172 3.984 18.172 1 62.81 106 MET B O 1
ATOM 1710 N N . GLU B 1 107 ? 6.234 4.801 18.359 1 67.06 107 GLU B N 1
ATOM 1711 C CA . GLU B 1 107 ? 5.953 5.43 19.641 1 67.06 107 GLU B CA 1
ATOM 1712 C C . GLU B 1 107 ? 5.164 6.723 19.469 1 67.06 107 GLU B C 1
ATOM 1714 O O . GLU B 1 107 ? 5.602 7.629 18.75 1 67.06 107 GLU B O 1
ATOM 1719 N N . CYS B 1 108 ? 3.834 6.613 19.625 1 78.38 108 CYS B N 1
ATOM 1720 C CA . CYS B 1 108 ? 3.039 7.832 19.531 1 78.38 108 CYS B CA 1
ATOM 1721 C C . CYS B 1 108 ? 2.9 8.5 20.891 1 78.38 108 CYS B C 1
ATOM 1723 O O . CYS B 1 108 ? 2.764 7.82 21.906 1 78.38 108 CYS B O 1
ATOM 1725 N N . ASP B 1 109 ? 3.59 9.648 21.047 1 61.41 109 ASP B N 1
ATOM 1726 C CA . ASP B 1 109 ? 3.486 10.406 22.297 1 61.41 109 ASP B CA 1
ATOM 1727 C C . ASP B 1 109 ? 2.027 10.672 22.656 1 61.41 109 ASP B C 1
ATOM 1729 O O . ASP B 1 109 ? 1.196 10.906 21.766 1 61.41 109 ASP B O 1
ATOM 1733 N N . ASP B 1 110 ? 1.512 10.094 23.719 1 53.41 110 ASP B N 1
ATOM 1734 C CA . ASP B 1 110 ? 0.239 10.516 24.297 1 53.41 110 ASP B CA 1
ATOM 1735 C C . ASP B 1 110 ? 0.164 12.039 24.406 1 53.41 110 ASP B C 1
ATOM 1737 O O . ASP B 1 110 ? 0.994 12.656 25.078 1 53.41 110 ASP B O 1
ATOM 1741 N N . ASP B 1 111 ? 0.125 12.781 23.391 1 39.59 111 ASP B N 1
ATOM 1742 C CA . ASP B 1 111 ? -0.165 14.117 23.906 1 39.59 111 ASP B CA 1
ATOM 1743 C C . ASP B 1 111 ? -1.493 14.133 24.656 1 39.59 111 ASP B C 1
ATOM 1745 O O . ASP B 1 111 ? -2.43 13.422 24.297 1 39.59 111 ASP B O 1
#

Sequence (222 aa):
MASYRTLHLVLFFLMIAASLASSSTLLSCPVDFKHKNYTNMTRNCKKPYQPDPCCHELQKIACPHMVDINDMSTDCALAMFASIDFHGNYPLGLFFKMCNERKNGMECDDDMASYRTLHLVLFFLMIAASLASSSTLLSCPVDFKHKNYTNMTRNCKKPYQPDPCCHELQKIACPHMVDINDMSTDCALAMFASIDFHGNYPLGLFFKMCNERKNGMECDDD

Radius of gyration: 27.18 Å; Cα contacts (8 Å, |Δi|>4): 221; chains: 2; bounding box: 102×40×61 Å

Nearest PDB structures (foldseek):
  6a5d-assembly2_B  TM=8.023E-01  e=1.101E-05  Arabidopsis thaliana
  6a5e-assembly2_D  TM=8.299E-01  e=7.385E-05  Arabidopsis thaliana
  5j5v-assembly2_F  TM=2.454E-01  e=7.549E+00  Escherichia coli 536
  6a5d-assembly2_B  TM=7.985E-01  e=2.435E-05  Arabidopsis thaliana
  6a5e-assembly2_D  TM=8.333E-01  e=1.172E-04  Arabidopsis thaliana

Solvent-accessible surface area (backbone atoms only — not comparable to full-atom values): 13637 Å² total; per-residue (Å²): 136,82,87,82,78,89,84,77,83,71,74,73,74,71,75,75,75,69,73,72,70,68,66,67,63,71,52,28,30,71,66,65,58,71,78,56,88,49,62,65,39,50,70,60,37,45,90,94,54,55,57,67,57,34,42,53,41,48,34,68,69,43,46,87,41,45,71,59,41,64,33,80,92,37,50,23,44,47,29,44,43,33,36,50,18,56,76,54,73,44,62,51,43,48,58,49,66,60,42,59,73,38,91,67,53,80,72,60,79,82,121,138,71,84,81,84,67,89,71,80,78,73,73,72,73,72,74,74,70,71,70,68,68,67,67,63,71,54,30,30,71,65,64,57,74,78,56,86,48,62,66,39,51,70,59,37,44,89,94,54,55,56,66,57,34,42,52,44,49,38,69,69,44,45,88,42,46,72,59,42,65,34,81,91,37,50,23,45,47,29,44,42,34,35,50,20,56,76,55,72,43,63,52,43,48,59,50,68,62,44,56,73,40,88,71,54,84,75,59,77,83,121

Foldseek 3Di:
DDDDDDDDPPPPPPPPPPPPPPVVVVPQAPDDLQPDDCVCLLVQQDPVGDLPSNLVSLLVSCVVPVVRLVPPVHPNVLVNQQNNCVVSVHPRCVCVVRQVPDPVHSPHPPD/DCDDDDPDPPCPVPPPPPPPPPVVVVPQAPDDLQPDDCVCLLVQQDPVGDLPSNLVSLLVSCVVPVVRLVPPVHPNVLVNQQNNCVVSVHPRCVCVVRHVPDPPHSPRPPD

InterPro domains:
  IPR039307 GPI-anchored protein LORELEI-like [PTHR31533] (28-110)
  IPR058888 GPI-anchored protein LLG1-like domain [PF26578] (31-106)

Secondary structure (DSSP, 8-state):
---------------------------SB----TTS--HHHHHHS-TTT-HHHHHHHHHHHHGGGHHHHT-TTS-HHHHHHHHHHHHTTPPTTHHHHHHTT-TT-------/---------------------------SB----TTS--HHHHHHS-TTT-HHHHHHHHHHHHGGGHHHHT-TTS-HHHHHHHHHHHHTTPPTTHHIIIIIT-TT-------

Organism: Tagetes erecta (NCBI:txid13708)

pLDDT: mean 76.76, std 24.9, range [23.11, 98.06]